Protein AF-A0A543I3I9-F1 (afdb_monomer)

pLDDT: mean 92.62, std 8.12, range [45.47, 98.25]

Foldseek 3Di:
DPVVVVQVVLQVVLLPPLNLVLLVLVLVLLLLLLVLLQCLQQVLLLVVLAWDPPPNIDRPPPCSVVCCCVQFCVCDPPDSNVSSLVVCCVVVLDDPVLSVLSVVSVVLSVCCVPVVVCCRRPSVDHRDPVSSVSSLVSSQSSQLVSLVVCVVVPVCVVPVPDDSVPDDDPSNVVSVVSVVVSVVSRDD

Structure (mmCIF, N/CA/C/O backbone):
data_AF-A0A543I3I9-F1
#
_entry.id   AF-A0A543I3I9-F1
#
loop_
_atom_site.group_PDB
_atom_site.id
_atom_site.type_symbol
_atom_site.label_atom_id
_atom_site.label_alt_id
_atom_site.label_comp_id
_atom_site.label_asym_id
_atom_site.label_entity_id
_atom_site.label_seq_id
_atom_site.pdbx_PDB_ins_code
_atom_site.Cartn_x
_atom_site.Cartn_y
_atom_site.Cartn_z
_atom_site.occupancy
_atom_site.B_iso_or_equiv
_atom_site.auth_seq_id
_atom_site.auth_comp_id
_atom_site.auth_asym_id
_atom_site.auth_atom_id
_atom_site.pdbx_PDB_model_num
ATOM 1 N N . MET A 1 1 ? -38.803 7.634 26.519 1.00 45.47 1 MET A N 1
ATOM 2 C CA . MET A 1 1 ? -37.766 7.674 27.573 1.00 45.47 1 MET A CA 1
ATOM 3 C C . MET A 1 1 ? -37.056 6.320 27.590 1.00 45.47 1 MET A C 1
ATOM 5 O O . MET A 1 1 ? -37.196 5.573 28.544 1.00 45.47 1 MET A O 1
ATOM 9 N N . THR A 1 2 ? -36.377 5.976 26.489 1.00 49.22 2 THR A N 1
ATOM 10 C CA . THR A 1 2 ? -35.838 4.620 26.224 1.00 49.22 2 THR A CA 1
ATOM 11 C C . THR A 1 2 ? -34.597 4.637 25.316 1.00 49.22 2 THR A C 1
ATOM 13 O O . THR A 1 2 ? -34.275 3.621 24.723 1.00 49.22 2 THR A O 1
ATOM 16 N N . ASP A 1 3 ? -33.888 5.766 25.209 1.00 60.03 3 ASP A N 1
ATOM 17 C CA . ASP A 1 3 ? -32.735 5.894 24.293 1.00 60.03 3 ASP A CA 1
ATOM 18 C C . ASP A 1 3 ? -31.398 6.088 25.042 1.00 60.03 3 ASP A C 1
ATOM 20 O O . ASP A 1 3 ? -30.391 5.459 24.733 1.00 60.03 3 ASP A O 1
ATOM 24 N N . GLY A 1 4 ? -31.404 6.846 26.147 1.00 61.25 4 GLY A N 1
ATOM 25 C CA . GLY A 1 4 ? -30.188 7.130 26.928 1.00 61.25 4 GLY A CA 1
ATOM 26 C C . GLY A 1 4 ? -29.532 5.907 27.583 1.00 61.25 4 GLY A C 1
ATOM 27 O O . GLY A 1 4 ? -28.315 5.785 27.545 1.00 61.25 4 GLY A O 1
ATOM 28 N N . SER A 1 5 ? -30.323 4.961 28.107 1.00 65.88 5 SER A N 1
ATOM 29 C CA . SER A 1 5 ? -29.790 3.727 28.719 1.00 65.88 5 SER A CA 1
ATOM 30 C C . SER A 1 5 ? -29.181 2.769 27.689 1.00 65.88 5 SER A C 1
ATOM 32 O O . SER A 1 5 ? -28.335 1.957 28.049 1.00 65.88 5 SER A O 1
ATOM 34 N N . SER A 1 6 ? -29.601 2.859 26.421 1.00 86.44 6 SER A N 1
ATOM 35 C CA . SER A 1 6 ? -29.027 2.071 25.326 1.00 86.44 6 SER A CA 1
ATOM 36 C C . SER A 1 6 ? -27.705 2.682 24.860 1.00 86.44 6 SER A C 1
ATOM 38 O O . SER A 1 6 ? -26.728 1.965 24.672 1.00 86.44 6 SER A O 1
ATOM 40 N N . TYR A 1 7 ? -27.643 4.011 24.729 1.00 90.19 7 TYR A N 1
ATOM 41 C CA . TYR A 1 7 ? -26.412 4.703 24.346 1.00 90.19 7 TYR A CA 1
ATOM 42 C C . TYR A 1 7 ? -25.298 4.553 25.3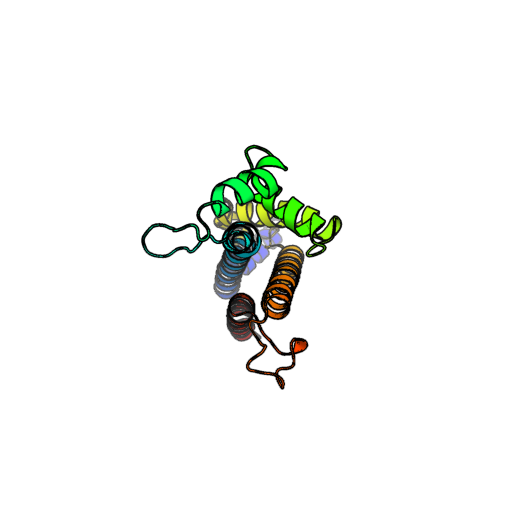92 1.00 90.19 7 TYR A C 1
ATOM 44 O O . TYR A 1 7 ? -24.169 4.243 25.028 1.00 90.19 7 TYR A O 1
ATOM 52 N N . GLU A 1 8 ? -25.612 4.713 26.682 1.00 92.75 8 GLU A N 1
ATOM 53 C CA . GLU A 1 8 ? -24.639 4.563 27.774 1.00 92.75 8 GLU A CA 1
ATOM 54 C C . GLU A 1 8 ? -24.004 3.166 27.778 1.00 92.75 8 GLU A C 1
ATOM 56 O O . GLU A 1 8 ? -22.782 3.054 27.746 1.00 92.75 8 GLU A O 1
ATOM 61 N N . ALA A 1 9 ? -24.811 2.106 27.672 1.00 94.50 9 ALA A N 1
ATOM 62 C CA . ALA A 1 9 ? -24.306 0.734 27.594 1.00 94.50 9 ALA A CA 1
ATOM 63 C C . ALA A 1 9 ? -23.426 0.489 26.352 1.00 94.50 9 ALA A C 1
ATOM 65 O O . ALA A 1 9 ? -22.421 -0.219 26.422 1.00 94.50 9 ALA A O 1
ATOM 66 N N . ARG A 1 10 ? -23.777 1.080 25.201 1.00 95.25 10 ARG A N 1
ATOM 67 C CA . ARG A 1 10 ? -22.967 0.989 23.974 1.00 95.25 10 ARG A CA 1
ATOM 68 C C . ARG A 1 10 ? -21.643 1.738 24.108 1.00 95.25 10 ARG A C 1
ATOM 70 O O . ARG A 1 10 ? -20.623 1.238 23.642 1.00 95.25 10 ARG A O 1
ATOM 77 N N . LEU A 1 11 ? -21.650 2.905 24.751 1.00 95.94 11 LEU A N 1
ATOM 78 C CA . LEU A 1 11 ? -20.447 3.683 25.034 1.00 95.94 11 LEU A CA 1
ATOM 79 C C . LEU A 1 11 ? -19.530 2.958 26.019 1.00 95.94 11 LEU A C 1
ATOM 81 O O . LEU A 1 11 ? -18.335 2.854 25.761 1.00 95.94 11 LEU A O 1
ATOM 85 N N . GLU A 1 12 ? -20.074 2.402 27.102 1.00 95.25 12 GLU A N 1
ATOM 86 C CA . GLU A 1 12 ? -19.312 1.563 28.032 1.00 95.25 12 GLU A CA 1
ATOM 87 C C . GLU A 1 12 ? -18.675 0.371 27.309 1.00 95.25 12 GLU A C 1
ATOM 89 O O . GLU A 1 12 ? -17.480 0.127 27.467 1.00 95.25 12 GLU A O 1
ATOM 94 N N . ALA A 1 13 ? -19.433 -0.320 26.450 1.00 94.00 13 ALA A N 1
ATOM 95 C CA . ALA A 1 13 ? -18.900 -1.410 25.641 1.00 94.00 13 ALA A CA 1
ATOM 96 C C . ALA A 1 13 ? -17.800 -0.939 24.675 1.00 94.00 13 ALA A C 1
ATOM 98 O O . ALA A 1 13 ? -16.804 -1.640 24.512 1.00 94.00 13 ALA A O 1
ATOM 99 N N . LYS A 1 14 ? -17.951 0.233 24.042 1.00 95.19 14 LYS A N 1
ATOM 100 C CA . LYS A 1 14 ? -16.963 0.826 23.121 1.00 95.19 14 LYS A CA 1
ATOM 101 C C . LYS A 1 14 ? -15.654 1.187 23.831 1.00 95.19 14 LYS A C 1
ATOM 103 O O . LYS A 1 14 ? -14.579 0.954 23.282 1.00 95.19 14 LYS A O 1
ATOM 108 N N . LEU A 1 15 ? -15.757 1.706 25.054 1.00 96.06 15 LEU A N 1
ATOM 109 C CA . LEU A 1 15 ? -14.630 2.104 25.899 1.00 96.06 15 LEU A CA 1
ATOM 110 C C . LEU A 1 15 ? -13.986 0.936 26.657 1.00 96.06 15 LEU A C 1
ATOM 112 O O . LEU A 1 15 ? -13.009 1.156 27.381 1.00 96.06 15 LEU A O 1
ATOM 116 N N . ASP A 1 16 ? -14.487 -0.292 26.490 1.00 95.75 16 ASP A N 1
ATOM 117 C CA . ASP A 1 16 ? -13.840 -1.478 27.039 1.00 95.75 16 ASP A CA 1
ATOM 118 C C . ASP A 1 16 ? -12.352 -1.508 26.628 1.00 95.75 16 ASP A C 1
ATOM 120 O O . ASP A 1 16 ? -12.026 -1.354 25.442 1.00 95.75 16 ASP A O 1
ATOM 124 N N . PRO A 1 17 ? -11.415 -1.716 27.574 1.00 95.56 17 PRO A N 1
ATOM 125 C CA . PRO A 1 17 ? -9.992 -1.671 27.270 1.00 95.56 17 PRO A CA 1
ATOM 126 C C . PRO A 1 17 ? -9.555 -2.613 26.139 1.00 95.56 17 PRO A C 1
ATOM 128 O O . PRO A 1 17 ? -8.586 -2.301 25.445 1.00 95.56 17 PRO A O 1
ATOM 131 N N . ALA A 1 18 ? -10.217 -3.759 25.941 1.00 93.75 18 ALA A N 1
ATOM 132 C CA . ALA A 1 18 ? -9.903 -4.660 24.836 1.00 93.75 18 ALA A CA 1
ATOM 133 C C . ALA A 1 18 ? -10.347 -4.086 23.483 1.00 93.75 18 ALA A C 1
ATOM 135 O O . ALA A 1 18 ? -9.585 -4.177 22.517 1.00 93.75 18 ALA A O 1
ATOM 136 N N . ARG A 1 19 ? -11.510 -3.424 23.407 1.00 93.44 19 ARG A N 1
ATOM 137 C CA . ARG A 1 19 ? -11.951 -2.732 22.180 1.00 93.44 19 ARG A CA 1
ATOM 138 C C . ARG A 1 19 ? -11.087 -1.522 21.854 1.00 93.44 19 ARG A C 1
ATOM 140 O O . ARG A 1 19 ? -10.703 -1.349 20.697 1.00 93.44 19 ARG A O 1
ATOM 147 N N . VAL A 1 20 ? -10.707 -0.738 22.863 1.00 95.44 20 VAL A N 1
ATOM 148 C CA . VAL A 1 20 ? -9.776 0.389 22.694 1.00 95.44 20 VAL A CA 1
ATOM 149 C C . VAL A 1 20 ? -8.440 -0.103 22.132 1.00 95.44 20 VAL A C 1
ATOM 151 O O . VAL A 1 20 ? -7.967 0.424 21.127 1.00 95.44 20 VAL A O 1
ATOM 154 N N . ARG A 1 21 ? -7.854 -1.160 22.717 1.00 95.69 21 ARG A N 1
ATOM 155 C CA . ARG A 1 21 ? -6.614 -1.768 22.198 1.00 95.69 21 ARG A CA 1
ATOM 156 C C . ARG A 1 21 ? -6.769 -2.264 20.763 1.00 95.69 21 ARG A C 1
ATOM 158 O O . ARG A 1 21 ? -5.898 -1.990 19.944 1.00 95.69 21 ARG A O 1
ATOM 165 N N . SER A 1 22 ? -7.873 -2.944 20.457 1.00 94.19 22 SER A N 1
ATOM 166 C CA . SER A 1 22 ? -8.136 -3.482 19.117 1.00 94.19 22 SER A CA 1
ATOM 167 C C . SER A 1 22 ? -8.264 -2.372 18.072 1.00 94.19 22 SER A C 1
ATOM 169 O O . SER A 1 22 ? -7.694 -2.488 16.994 1.00 94.19 22 SER A O 1
ATOM 171 N N . THR A 1 23 ? -8.935 -1.269 18.411 1.00 95.44 23 THR A N 1
ATOM 172 C CA . THR A 1 23 ? -9.099 -0.106 17.521 1.00 95.44 23 THR A CA 1
ATOM 173 C C . THR A 1 23 ? -7.764 0.593 17.264 1.00 95.44 23 THR A C 1
ATOM 175 O O . THR A 1 23 ? -7.435 0.902 16.121 1.00 95.44 23 THR A O 1
ATOM 178 N N . LEU A 1 24 ? -6.957 0.802 18.312 1.00 96.19 24 LEU A N 1
ATOM 179 C CA . LEU A 1 24 ? -5.618 1.387 18.183 1.00 96.19 24 LEU A CA 1
ATOM 180 C C . LEU A 1 24 ? -4.693 0.510 17.330 1.00 96.19 24 LEU A C 1
ATOM 182 O O . LEU A 1 24 ? -3.987 1.023 16.463 1.00 96.19 24 LEU A O 1
ATOM 186 N N . ALA A 1 25 ? -4.705 -0.805 17.563 1.00 96.25 25 ALA A N 1
ATOM 187 C CA . ALA A 1 25 ? -3.903 -1.751 16.797 1.00 96.25 25 ALA A CA 1
ATOM 188 C C . ALA A 1 25 ? -4.334 -1.790 15.324 1.00 96.25 25 ALA A C 1
ATOM 190 O O . ALA A 1 25 ? -3.481 -1.698 14.445 1.00 96.25 25 ALA A O 1
ATOM 191 N N . PHE A 1 26 ? -5.643 -1.831 15.052 1.00 96.50 26 PHE A N 1
ATOM 192 C CA . PHE A 1 26 ? -6.177 -1.804 13.691 1.00 96.50 26 PHE A CA 1
ATOM 193 C C . PHE A 1 26 ? -5.799 -0.516 12.947 1.00 96.50 26 PHE A C 1
ATOM 195 O O . PHE A 1 26 ? -5.308 -0.577 11.823 1.00 96.50 26 PHE A O 1
ATOM 202 N N . ALA A 1 27 ? -5.932 0.653 13.585 1.00 97.12 27 ALA A N 1
ATOM 203 C CA . ALA A 1 27 ? -5.501 1.919 12.989 1.00 97.12 27 ALA A CA 1
ATOM 204 C C . ALA A 1 27 ? -3.995 1.918 12.657 1.00 97.12 27 ALA A C 1
ATOM 206 O O . ALA A 1 27 ? -3.586 2.427 11.613 1.00 97.12 27 ALA A O 1
ATOM 207 N N . GLY A 1 28 ? -3.172 1.299 13.513 1.00 97.19 28 GLY A N 1
ATOM 208 C CA . GLY A 1 28 ? -1.748 1.084 13.258 1.0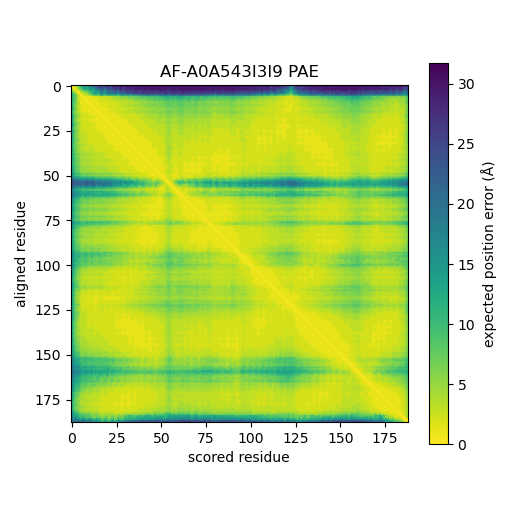0 97.19 28 GLY A CA 1
ATOM 209 C C . GLY A 1 28 ? -1.476 0.171 12.057 1.00 97.19 28 GLY A C 1
ATOM 210 O O . GLY A 1 28 ? -0.638 0.509 11.222 1.00 97.19 28 GLY A O 1
ATOM 211 N N . LEU A 1 29 ? -2.204 -0.945 11.931 1.00 97.69 29 LEU A N 1
ATOM 212 C CA . LEU A 1 29 ? -2.110 -1.852 10.779 1.00 97.69 29 LEU A CA 1
ATOM 213 C C . LEU A 1 29 ? -2.504 -1.159 9.473 1.00 97.69 29 LEU A C 1
ATOM 215 O O . LEU A 1 29 ? -1.800 -1.291 8.469 1.00 97.69 29 LEU A O 1
ATOM 219 N N . PHE A 1 30 ? -3.591 -0.384 9.494 1.00 97.69 30 PHE A N 1
ATOM 220 C CA . PHE A 1 30 ? -4.046 0.374 8.332 1.00 97.69 30 PHE A CA 1
ATOM 221 C C . PHE A 1 30 ? -2.994 1.405 7.911 1.00 97.69 30 PHE A C 1
ATOM 223 O O . PHE A 1 30 ? -2.625 1.488 6.741 1.00 97.69 30 PHE A O 1
ATOM 230 N N . GLN A 1 31 ? -2.451 2.156 8.874 1.00 97.44 31 GLN A N 1
ATOM 231 C CA . GLN A 1 31 ? -1.397 3.136 8.625 1.00 97.44 31 GLN A CA 1
ATOM 232 C C . GLN A 1 31 ? -0.123 2.486 8.063 1.00 97.44 31 GLN A C 1
ATOM 234 O O . GLN A 1 31 ? 0.462 3.015 7.118 1.00 97.44 31 GLN A O 1
ATOM 239 N N . LEU A 1 32 ? 0.299 1.342 8.609 1.00 97.94 32 LEU A N 1
ATOM 240 C CA . LEU A 1 32 ? 1.454 0.592 8.112 1.00 97.94 32 LEU A CA 1
ATOM 241 C C . LEU A 1 32 ? 1.239 0.131 6.664 1.00 97.94 32 LEU A C 1
ATOM 243 O O . LEU A 1 32 ? 2.089 0.376 5.810 1.00 97.94 32 LEU A O 1
ATOM 247 N N . THR A 1 33 ? 0.082 -0.473 6.386 1.00 97.88 33 THR A N 1
ATOM 248 C CA . THR A 1 33 ? -0.294 -0.956 5.047 1.00 97.88 33 THR A CA 1
ATOM 249 C C . THR A 1 33 ? -0.341 0.189 4.042 1.00 97.88 33 THR A C 1
ATOM 251 O O . THR A 1 33 ? 0.194 0.070 2.943 1.00 97.88 33 THR A O 1
ATOM 254 N N . HIS A 1 34 ? -0.891 1.340 4.436 1.00 96.50 34 HIS A N 1
ATOM 255 C CA . HIS A 1 34 ? -0.894 2.537 3.605 1.00 96.50 34 HIS A CA 1
ATOM 256 C C . HIS A 1 34 ? 0.534 2.995 3.246 1.00 96.50 34 HIS A C 1
ATOM 258 O O . HIS A 1 34 ? 0.806 3.330 2.093 1.00 96.50 34 HIS A O 1
ATOM 264 N N . GLU A 1 35 ? 1.461 3.070 4.208 1.00 96.69 35 GLU A N 1
ATOM 265 C CA . GLU A 1 35 ? 2.840 3.485 3.897 1.00 96.69 35 GLU A CA 1
ATOM 266 C C . GLU A 1 35 ? 3.563 2.459 3.010 1.00 96.69 35 GLU A C 1
ATOM 268 O O . GLU A 1 35 ? 4.310 2.852 2.114 1.00 96.69 35 GLU A O 1
ATOM 273 N N . MET A 1 36 ? 3.290 1.160 3.181 1.00 97.69 36 MET A N 1
ATOM 274 C CA . MET A 1 36 ? 3.787 0.121 2.272 1.00 97.69 36 MET A CA 1
ATOM 275 C C . MET A 1 36 ? 3.238 0.294 0.853 1.00 97.69 36 MET A C 1
ATOM 277 O O . MET A 1 36 ? 4.025 0.267 -0.091 1.00 97.69 36 MET A O 1
ATOM 281 N N . LEU A 1 37 ? 1.930 0.541 0.703 1.00 96.56 37 LEU A N 1
ATOM 282 C CA . LEU A 1 37 ? 1.287 0.848 -0.581 1.00 96.56 37 LEU A CA 1
ATOM 283 C C . LEU A 1 37 ? 1.943 2.049 -1.261 1.00 96.56 37 LEU A C 1
ATOM 285 O O . LEU A 1 37 ? 2.306 1.996 -2.432 1.00 96.56 37 LEU A O 1
ATOM 289 N N . LYS A 1 38 ? 2.158 3.131 -0.512 1.00 95.38 38 LYS A N 1
ATOM 290 C CA . LYS A 1 38 ? 2.840 4.314 -1.036 1.00 95.38 38 LYS A CA 1
ATOM 291 C C . LYS A 1 38 ? 4.256 3.987 -1.513 1.00 95.38 38 LYS A C 1
ATOM 293 O O . LYS A 1 38 ? 4.659 4.500 -2.553 1.00 95.38 38 LYS A O 1
ATOM 298 N N . SER A 1 39 ? 4.989 3.149 -0.782 1.00 96.00 39 SER A N 1
ATOM 299 C CA . SER A 1 39 ? 6.345 2.754 -1.165 1.00 96.00 39 SER A CA 1
ATOM 300 C C . SER A 1 39 ? 6.356 1.905 -2.440 1.00 96.00 39 SER A C 1
ATOM 302 O O . SER A 1 39 ? 7.078 2.242 -3.373 1.00 96.00 39 SER A O 1
ATOM 304 N N . VAL A 1 40 ? 5.488 0.890 -2.555 1.00 96.38 40 VAL A N 1
ATOM 305 C CA . VAL A 1 40 ? 5.407 0.068 -3.783 1.00 96.38 40 VAL A CA 1
ATOM 306 C C . VAL A 1 40 ? 4.886 0.845 -4.994 1.00 96.38 40 VAL A C 1
ATOM 308 O O . VAL A 1 40 ? 5.215 0.506 -6.128 1.00 96.38 40 VAL A O 1
ATOM 311 N N . VAL A 1 41 ? 4.086 1.894 -4.774 1.00 96.88 41 VAL A N 1
ATOM 312 C CA . VAL A 1 41 ? 3.587 2.760 -5.850 1.00 96.88 41 VAL A CA 1
ATOM 313 C C . VAL A 1 41 ? 4.626 3.796 -6.260 1.00 96.88 41 VAL A C 1
ATOM 315 O O . VAL A 1 41 ? 4.819 4.024 -7.445 1.00 96.88 41 VAL A O 1
ATOM 318 N N . ILE A 1 42 ? 5.292 4.466 -5.323 1.00 96.44 42 ILE A N 1
ATOM 319 C CA . ILE A 1 42 ? 6.188 5.583 -5.650 1.00 96.44 42 ILE A CA 1
ATOM 320 C C . ILE A 1 42 ? 7.634 5.119 -5.742 1.00 96.44 42 ILE A C 1
ATOM 322 O O . ILE A 1 42 ? 8.289 5.359 -6.757 1.00 96.44 42 ILE A O 1
ATOM 326 N N . ASP A 1 43 ? 8.139 4.513 -4.673 1.00 96.31 43 ASP A N 1
ATOM 327 C CA . ASP A 1 43 ? 9.566 4.266 -4.505 1.00 96.31 43 ASP A CA 1
ATOM 328 C C . ASP A 1 43 ? 10.033 3.148 -5.431 1.00 96.31 43 ASP A C 1
ATOM 330 O O . ASP A 1 43 ? 11.053 3.315 -6.091 1.00 96.31 43 ASP A O 1
ATOM 334 N N . ASP A 1 44 ? 9.259 2.070 -5.566 1.00 96.94 44 ASP A N 1
ATOM 335 C CA . ASP A 1 44 ? 9.627 0.953 -6.444 1.00 96.94 44 ASP A CA 1
ATOM 336 C C . ASP A 1 44 ? 9.543 1.354 -7.929 1.00 96.94 44 ASP A C 1
ATOM 338 O O . ASP A 1 44 ? 10.453 1.052 -8.700 1.00 96.94 44 ASP A O 1
ATOM 342 N N . VAL A 1 45 ? 8.540 2.153 -8.331 1.00 97.81 45 VAL A N 1
ATOM 343 C CA . VAL A 1 45 ? 8.498 2.734 -9.690 1.00 97.81 45 VAL A CA 1
ATOM 344 C C . VAL A 1 45 ? 9.702 3.638 -9.926 1.00 97.81 45 VAL A C 1
ATOM 346 O O . VAL A 1 45 ? 10.290 3.627 -11.002 1.00 97.81 45 VAL A O 1
ATOM 349 N N . LYS A 1 46 ? 10.106 4.430 -8.932 1.00 96.31 46 LYS A N 1
ATOM 350 C CA . LYS A 1 46 ? 11.298 5.274 -9.036 1.00 96.31 46 LYS A CA 1
ATOM 351 C C . LYS A 1 46 ? 12.577 4.427 -9.129 1.00 96.31 46 LYS A C 1
ATOM 353 O O . LYS A 1 46 ? 13.456 4.746 -9.932 1.00 96.31 46 LYS A O 1
ATOM 358 N N . ALA A 1 47 ? 12.664 3.349 -8.351 1.00 95.31 47 ALA A N 1
ATOM 359 C CA . ALA A 1 47 ? 13.781 2.409 -8.336 1.00 95.31 47 ALA A CA 1
ATOM 360 C C . ALA A 1 47 ? 13.911 1.635 -9.653 1.00 95.31 47 ALA A C 1
ATOM 362 O O . ALA A 1 47 ? 15.027 1.439 -10.128 1.00 95.31 47 ALA A O 1
ATOM 363 N N . PHE A 1 48 ? 12.794 1.313 -10.312 1.00 95.88 48 PHE A N 1
ATOM 364 C CA . PHE A 1 48 ? 12.775 0.720 -11.653 1.00 95.88 48 PHE A CA 1
ATOM 365 C C . PHE A 1 48 ? 13.544 1.563 -12.689 1.00 95.88 48 PHE A C 1
ATOM 367 O O . PHE A 1 48 ? 14.142 1.027 -13.618 1.00 95.88 48 PHE A O 1
ATOM 374 N N . TYR A 1 49 ? 13.590 2.887 -12.513 1.00 96.19 49 TYR A N 1
ATOM 375 C CA . TYR A 1 49 ? 14.380 3.798 -13.352 1.00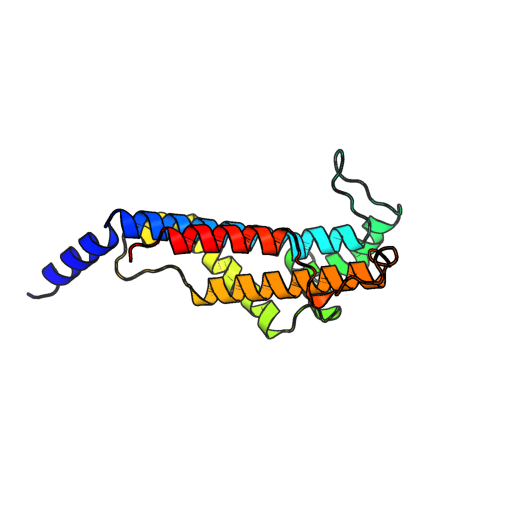 96.19 49 TYR A CA 1
ATOM 376 C C . TYR A 1 49 ? 15.796 4.065 -12.822 1.00 96.19 49 TYR A C 1
ATOM 378 O O . TYR A 1 49 ? 16.453 5.003 -13.274 1.00 96.19 49 TYR A O 1
ATOM 386 N N . GLY A 1 50 ? 16.276 3.258 -11.878 1.00 94.38 50 GLY A N 1
ATOM 387 C CA . GLY A 1 50 ? 17.650 3.313 -11.394 1.00 94.38 50 GLY A CA 1
ATOM 388 C C . GLY A 1 50 ? 17.873 4.174 -10.155 1.00 94.38 50 GLY A C 1
ATOM 389 O O . GLY A 1 50 ? 19.022 4.479 -9.837 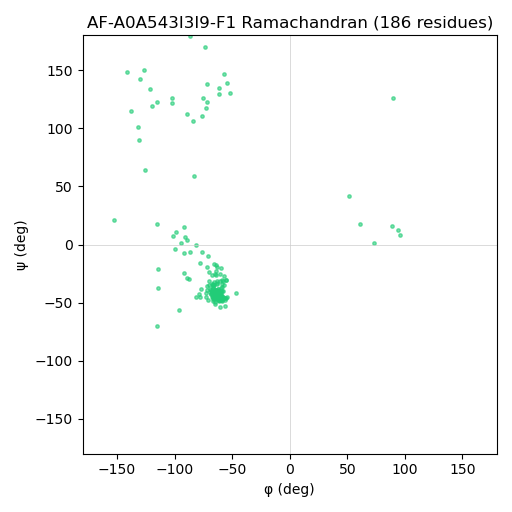1.00 94.38 50 GLY A O 1
ATOM 390 N N . TYR A 1 51 ? 16.818 4.604 -9.455 1.00 95.88 51 TYR A N 1
ATOM 391 C CA . TYR A 1 51 ? 16.992 5.299 -8.178 1.00 95.88 51 TYR A CA 1
ATOM 392 C C . TYR A 1 51 ? 17.368 4.319 -7.063 1.00 95.88 51 TYR A C 1
ATOM 394 O O . TYR A 1 51 ? 16.637 3.375 -6.779 1.00 95.88 51 TYR A O 1
ATOM 402 N N . VAL A 1 52 ? 18.471 4.595 -6.377 1.00 91.56 52 VAL A N 1
ATOM 403 C CA . VAL A 1 52 ? 18.939 3.836 -5.217 1.00 91.56 52 VAL A CA 1
ATOM 404 C C . VAL A 1 52 ? 18.998 4.770 -4.017 1.00 91.56 52 VAL A C 1
ATOM 406 O O . VAL A 1 52 ? 19.744 5.752 -4.021 1.00 91.56 52 VAL A O 1
ATOM 409 N N . ASP A 1 53 ? 18.230 4.461 -2.972 1.00 85.75 53 ASP A N 1
ATOM 410 C CA . ASP A 1 53 ? 18.132 5.295 -1.769 1.00 85.75 53 ASP A CA 1
ATOM 411 C C . ASP A 1 53 ? 19.274 5.032 -0.773 1.00 85.75 53 ASP A C 1
ATOM 413 O O . ASP A 1 53 ? 19.080 4.631 0.372 1.00 85.75 53 ASP A O 1
ATOM 417 N N . VAL A 1 54 ? 20.510 5.225 -1.233 1.00 80.50 54 VAL A N 1
ATOM 418 C CA . VAL A 1 54 ? 21.722 5.076 -0.421 1.00 80.50 54 VAL A CA 1
ATOM 419 C C . VAL A 1 54 ? 22.478 6.405 -0.420 1.00 80.50 54 VAL A C 1
ATOM 421 O O . VAL A 1 54 ? 22.648 7.032 -1.460 1.00 80.50 54 VAL A O 1
ATOM 424 N N . HIS A 1 55 ? 22.921 6.860 0.759 1.00 69.56 55 HIS A N 1
ATOM 425 C CA . HIS A 1 55 ? 23.722 8.084 0.940 1.00 69.56 55 HIS A CA 1
ATOM 426 C C . HIS A 1 55 ? 23.155 9.362 0.283 1.00 69.56 55 HIS A C 1
ATOM 428 O O . HIS A 1 55 ? 23.906 10.174 -0.250 1.00 69.56 55 HIS A O 1
ATOM 434 N N . GLY A 1 56 ? 21.839 9.581 0.373 1.00 76.56 56 GLY A N 1
ATOM 435 C CA . GLY A 1 56 ? 21.189 10.787 -0.161 1.00 76.56 56 GLY A CA 1
ATOM 436 C C . GLY A 1 56 ? 20.590 10.626 -1.559 1.00 76.56 56 GLY A C 1
ATOM 437 O O . GLY A 1 56 ? 20.121 11.615 -2.118 1.00 76.56 56 GLY A O 1
ATOM 438 N N . GLY A 1 57 ? 20.561 9.397 -2.081 1.00 86.88 57 GLY A N 1
ATOM 439 C CA . GLY A 1 57 ? 19.893 9.056 -3.330 1.00 86.88 57 GLY A CA 1
ATOM 440 C C . GLY A 1 57 ? 20.819 9.193 -4.532 1.00 86.88 57 GLY A C 1
ATOM 441 O O . GLY A 1 57 ? 21.414 10.245 -4.758 1.00 86.88 57 GLY A O 1
ATOM 442 N N . VAL A 1 58 ? 20.928 8.130 -5.323 1.00 92.25 58 VAL A N 1
ATOM 443 C CA . VAL A 1 58 ? 21.727 8.109 -6.556 1.00 92.25 58 VAL A CA 1
ATOM 444 C C . VAL A 1 58 ? 20.877 7.553 -7.691 1.00 92.25 58 VAL A C 1
ATOM 446 O O . VAL A 1 58 ? 20.083 6.643 -7.475 1.00 92.25 58 VAL A O 1
ATOM 449 N N . TRP A 1 59 ? 21.043 8.103 -8.894 1.00 94.31 59 TRP A N 1
ATOM 450 C CA . TRP A 1 59 ? 20.463 7.563 -10.122 1.00 94.31 59 TRP A CA 1
ATOM 451 C C . TRP A 1 59 ? 21.535 6.812 -10.903 1.00 94.31 59 TRP A C 1
ATOM 453 O O . TRP A 1 59 ? 22.594 7.371 -11.181 1.00 94.31 59 TRP A O 1
ATOM 463 N N . VAL A 1 60 ? 21.268 5.553 -11.239 1.00 90.81 60 VAL A N 1
ATOM 464 C CA . VAL A 1 60 ? 22.128 4.733 -12.094 1.00 90.81 60 VAL A CA 1
ATOM 465 C C . VAL A 1 60 ? 21.239 3.956 -13.067 1.00 90.81 60 VAL A C 1
ATOM 467 O O . VAL A 1 60 ? 20.490 3.092 -12.617 1.00 90.81 60 VAL A O 1
ATOM 470 N N . PRO A 1 61 ? 21.317 4.202 -14.388 1.00 91.50 61 PRO A N 1
ATOM 471 C CA . PRO A 1 61 ? 22.250 5.094 -15.094 1.00 91.50 61 PRO A CA 1
ATOM 472 C C . PRO A 1 61 ? 21.949 6.598 -14.917 1.00 91.50 61 PRO A C 1
ATOM 474 O O . PRO A 1 61 ? 20.889 6.976 -14.420 1.00 91.50 61 PRO A O 1
ATOM 477 N N . ASP A 1 62 ? 22.879 7.457 -15.357 1.00 89.56 62 ASP A N 1
ATOM 478 C CA . ASP A 1 62 ? 22.801 8.927 -15.223 1.00 89.56 62 ASP A CA 1
ATOM 479 C C . ASP A 1 62 ? 21.531 9.543 -15.850 1.00 89.56 62 ASP A C 1
ATOM 481 O O . ASP A 1 62 ? 21.064 10.593 -15.408 1.00 89.56 62 ASP A O 1
ATOM 485 N N . ASP A 1 63 ? 20.943 8.904 -16.868 1.00 94.38 63 ASP A N 1
ATOM 486 C CA . ASP A 1 63 ? 19.704 9.345 -17.525 1.00 94.38 63 ASP A CA 1
ATOM 487 C C . ASP A 1 63 ? 18.422 8.790 -16.870 1.00 94.38 63 ASP A C 1
ATOM 489 O O . ASP A 1 63 ? 17.309 9.048 -17.352 1.00 94.38 63 ASP A O 1
ATOM 493 N N . GLY A 1 64 ? 18.557 8.056 -15.760 1.00 96.00 64 GLY A N 1
ATOM 494 C CA . GLY A 1 64 ? 17.455 7.457 -15.010 1.00 96.00 64 GLY A CA 1
ATOM 495 C C . GLY A 1 64 ? 16.444 8.493 -14.522 1.00 96.00 64 GLY A C 1
ATOM 496 O O . GLY A 1 64 ? 15.242 8.348 -14.761 1.00 96.00 64 GLY A O 1
ATOM 497 N N . GLU A 1 65 ? 16.915 9.604 -13.943 1.00 96.38 65 GLU A N 1
ATOM 498 C CA . GLU A 1 65 ? 16.033 10.664 -13.435 1.00 96.38 65 GLU A CA 1
ATOM 499 C C . GLU A 1 65 ? 15.212 11.311 -14.556 1.00 96.38 65 GLU A C 1
ATOM 501 O O . GLU A 1 65 ? 13.996 11.493 -14.440 1.00 96.38 65 GLU A O 1
ATOM 506 N N . ASP A 1 66 ? 15.868 11.650 -15.665 1.00 97.44 66 ASP A N 1
ATOM 507 C CA . ASP A 1 66 ? 15.211 12.271 -16.811 1.00 97.44 66 ASP A CA 1
ATOM 508 C C . ASP A 1 66 ? 14.219 11.313 -17.473 1.00 97.44 66 ASP A C 1
ATOM 510 O O . ASP A 1 66 ? 13.185 11.742 -17.999 1.00 97.44 66 ASP A O 1
ATOM 514 N N . THR A 1 67 ? 14.504 10.011 -17.446 1.00 97.25 67 THR A N 1
ATOM 515 C CA . THR A 1 67 ? 13.593 8.978 -17.936 1.00 97.25 67 THR A CA 1
ATOM 516 C C . THR A 1 67 ? 12.387 8.817 -17.015 1.00 97.25 67 THR A C 1
ATOM 518 O O . THR A 1 67 ? 11.262 8.881 -17.516 1.00 97.25 67 THR A O 1
ATOM 521 N N . TYR A 1 68 ? 12.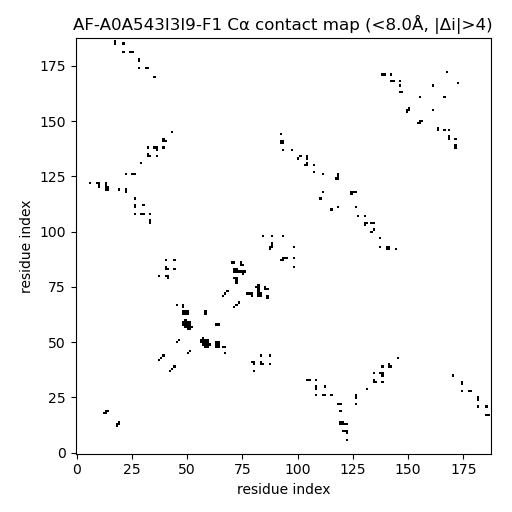583 8.724 -15.697 1.00 97.81 68 TYR A N 1
ATOM 522 C CA . TYR A 1 68 ? 11.500 8.707 -14.709 1.00 97.81 68 TYR A CA 1
ATOM 523 C C . TYR A 1 68 ? 10.602 9.943 -14.839 1.00 97.81 68 TYR A C 1
ATOM 525 O O . TYR A 1 68 ? 9.377 9.837 -14.913 1.00 97.81 68 TYR A O 1
ATOM 533 N N . ARG A 1 69 ? 11.195 11.136 -14.967 1.00 97.38 69 ARG A N 1
ATOM 534 C CA . ARG A 1 69 ? 10.440 12.387 -15.107 1.00 97.38 69 ARG A CA 1
ATOM 535 C C . ARG A 1 69 ? 9.561 12.396 -16.359 1.00 97.38 69 ARG A C 1
ATOM 537 O O . ARG A 1 69 ? 8.410 12.818 -16.288 1.00 97.38 69 ARG A O 1
ATOM 544 N N . ARG A 1 70 ? 10.087 11.937 -17.499 1.00 97.75 70 ARG A N 1
ATOM 545 C CA . ARG A 1 70 ? 9.360 11.926 -18.782 1.00 97.75 70 ARG A CA 1
ATOM 546 C C . ARG A 1 70 ? 8.327 10.810 -18.887 1.00 97.75 70 ARG A C 1
ATOM 548 O O . ARG A 1 70 ? 7.288 11.034 -19.495 1.00 97.75 70 ARG A O 1
ATOM 555 N N . LYS A 1 71 ? 8.627 9.617 -18.366 1.00 97.94 71 LYS A N 1
ATOM 556 C CA . LYS A 1 71 ? 7.769 8.431 -18.516 1.00 97.94 71 LYS A CA 1
ATOM 557 C C . LYS A 1 71 ? 6.764 8.255 -17.383 1.00 97.94 71 LYS A C 1
ATOM 559 O O . LYS A 1 71 ? 5.743 7.620 -17.608 1.00 97.94 71 LYS A O 1
ATOM 564 N N . VAL A 1 72 ? 7.048 8.807 -16.203 1.00 98.25 72 VAL A N 1
ATOM 565 C CA . VAL A 1 72 ? 6.190 8.680 -15.019 1.00 98.25 72 VAL A CA 1
ATOM 566 C C . VAL A 1 72 ? 5.635 10.039 -14.623 1.00 98.25 72 VAL A C 1
ATOM 568 O O . VAL A 1 72 ? 4.460 10.294 -14.846 1.00 98.25 72 VAL A O 1
ATOM 571 N N . LEU A 1 73 ? 6.461 10.961 -14.114 1.00 98.06 73 LEU A N 1
ATOM 572 C CA . LEU A 1 73 ? 5.967 12.219 -13.518 1.00 98.06 73 LEU A CA 1
ATOM 573 C C . LEU A 1 73 ? 5.220 13.149 -14.493 1.00 98.06 73 LEU A C 1
ATOM 575 O O . LEU A 1 73 ? 4.501 14.050 -14.059 1.00 98.06 73 LEU A O 1
ATOM 579 N N . ALA A 1 74 ? 5.410 12.971 -15.801 1.00 97.69 74 ALA A N 1
ATOM 580 C CA . ALA A 1 74 ? 4.693 13.715 -16.831 1.00 97.69 74 ALA A CA 1
ATOM 581 C C . ALA A 1 74 ? 3.258 13.210 -17.071 1.00 97.69 74 ALA A C 1
ATOM 583 O O . ALA A 1 74 ? 2.478 13.938 -17.685 1.00 97.69 74 ALA A O 1
ATOM 584 N N . LEU A 1 75 ? 2.908 12.005 -16.600 1.00 97.38 75 LEU A N 1
ATOM 585 C CA . LEU A 1 75 ? 1.589 11.397 -16.798 1.00 97.38 75 LEU A CA 1
ATOM 586 C C . LEU A 1 75 ? 0.494 12.173 -16.055 1.00 97.38 75 LEU A C 1
ATOM 588 O O . LEU A 1 75 ? -0.513 12.542 -16.655 1.00 97.38 75 LEU A O 1
ATOM 592 N N . VAL A 1 76 ? 0.715 12.484 -14.772 1.00 96.56 76 VAL A N 1
ATOM 593 C CA . VAL A 1 76 ? -0.191 13.308 -13.958 1.00 96.56 76 VAL A CA 1
ATOM 594 C C . VAL A 1 76 ? 0.618 14.402 -13.249 1.00 96.56 76 VAL A C 1
ATOM 596 O O . VAL A 1 76 ? 1.098 14.212 -12.124 1.00 96.56 76 VAL A O 1
ATOM 599 N N . PRO A 1 77 ? 0.789 15.580 -13.882 1.00 93.75 77 PRO A N 1
ATOM 600 C CA . PRO A 1 77 ? 1.616 16.645 -13.332 1.00 93.75 77 PRO A CA 1
ATOM 601 C C . PRO A 1 77 ? 1.202 17.032 -11.908 1.00 93.75 77 PRO A C 1
ATOM 603 O O . PRO A 1 77 ? 0.019 17.189 -11.614 1.00 93.75 77 PRO A O 1
ATOM 606 N N . LYS A 1 78 ? 2.198 17.276 -11.045 1.00 93.12 78 LYS A N 1
ATOM 607 C CA . LYS A 1 78 ? 2.056 17.659 -9.620 1.00 93.12 78 LYS A CA 1
ATOM 608 C C . LYS A 1 78 ? 1.613 16.545 -8.668 1.00 93.12 78 LYS A C 1
ATOM 610 O O . LYS A 1 78 ? 1.519 16.808 -7.473 1.00 93.12 78 LYS A O 1
ATOM 615 N N . SER A 1 79 ? 1.403 15.322 -9.150 1.00 95.38 79 SER A N 1
ATOM 616 C CA . SER A 1 79 ? 1.126 14.176 -8.285 1.00 95.38 79 SER A CA 1
ATOM 617 C C . SER A 1 79 ? 2.005 12.994 -8.670 1.00 95.38 79 SER A C 1
ATOM 619 O O . SER A 1 79 ? 1.729 12.290 -9.638 1.00 95.38 79 SER A O 1
ATOM 621 N N . ALA A 1 80 ? 3.077 12.776 -7.901 1.00 95.75 80 ALA A N 1
ATOM 622 C CA . ALA A 1 80 ? 3.951 11.618 -8.088 1.00 95.75 80 ALA A CA 1
ATOM 623 C C . ALA A 1 80 ? 3.188 10.308 -7.857 1.00 95.75 80 ALA A C 1
ATOM 625 O O . ALA A 1 80 ? 3.336 9.383 -8.639 1.00 95.75 80 ALA A O 1
ATOM 626 N N . PHE A 1 81 ? 2.313 10.267 -6.847 1.00 95.06 81 PHE A N 1
ATOM 627 C CA . PHE A 1 81 ? 1.485 9.096 -6.565 1.00 95.06 81 PHE A CA 1
ATOM 628 C C . PHE A 1 81 ? 0.574 8.745 -7.745 1.00 95.06 81 PHE A C 1
ATOM 630 O O . PHE A 1 81 ? 0.646 7.636 -8.253 1.00 95.06 81 PHE A O 1
ATOM 637 N N . GLN A 1 82 ? -0.216 9.707 -8.237 1.00 94.81 82 GLN A N 1
ATOM 638 C CA . GLN A 1 82 ? -1.137 9.466 -9.357 1.00 94.81 82 GLN A CA 1
ATOM 639 C C . GLN A 1 82 ? -0.384 9.176 -10.666 1.00 94.81 82 GLN A C 1
ATOM 641 O O . GLN A 1 82 ? -0.818 8.358 -11.467 1.00 94.81 82 GLN A O 1
ATOM 646 N N . SER A 1 83 ? 0.780 9.802 -10.868 1.00 97.25 83 SER A N 1
ATOM 647 C CA . SER A 1 83 ? 1.659 9.499 -12.003 1.00 97.25 83 SER A CA 1
ATOM 648 C C . SER A 1 83 ? 2.170 8.060 -11.968 1.00 97.25 83 SER A C 1
ATOM 650 O O . SER A 1 83 ? 2.113 7.366 -12.980 1.00 97.25 83 SER A O 1
ATOM 652 N N . SER A 1 84 ? 2.666 7.605 -10.817 1.00 97.31 84 SER A N 1
ATOM 653 C CA . SER A 1 84 ? 3.161 6.240 -10.671 1.00 97.31 84 SER A CA 1
ATOM 654 C C . SER A 1 84 ? 2.040 5.206 -10.698 1.00 97.31 84 SER A C 1
ATOM 656 O O . SER A 1 84 ? 2.225 4.139 -11.272 1.00 97.31 84 SER A O 1
ATOM 658 N N . LEU A 1 85 ? 0.865 5.531 -10.156 1.00 95.19 85 LEU A N 1
ATOM 659 C CA . LEU A 1 85 ? -0.313 4.673 -10.243 1.00 95.19 85 LEU A CA 1
ATOM 660 C C . LEU A 1 85 ? -0.733 4.460 -11.702 1.00 95.19 85 LEU A C 1
ATOM 662 O O . LEU A 1 85 ? -0.874 3.322 -12.136 1.00 95.19 85 LEU A O 1
ATOM 666 N N . LEU A 1 86 ? -0.818 5.535 -12.492 1.00 96.00 86 LEU A N 1
ATOM 667 C CA . LEU A 1 86 ? -1.115 5.427 -13.921 1.00 96.00 86 LEU A CA 1
ATOM 668 C C . LEU A 1 86 ? -0.022 4.658 -14.682 1.00 96.00 86 LEU A C 1
ATOM 670 O O . LEU A 1 86 ? -0.312 3.931 -15.629 1.00 96.00 86 LEU A O 1
ATOM 674 N N . TRP A 1 87 ? 1.244 4.778 -14.272 1.00 97.69 87 TRP A N 1
ATOM 675 C CA . TRP A 1 87 ? 2.324 3.965 -14.834 1.00 97.69 87 TRP A CA 1
ATOM 676 C C . TRP A 1 87 ? 2.151 2.467 -14.527 1.00 97.69 87 TRP A C 1
ATOM 678 O O . TRP A 1 87 ? 2.332 1.645 -15.425 1.00 97.69 87 TRP A O 1
ATOM 688 N N . LEU A 1 88 ? 1.754 2.116 -13.300 1.00 96.94 88 LEU A N 1
ATOM 689 C CA . LEU A 1 88 ? 1.466 0.738 -12.887 1.00 96.94 88 LEU A CA 1
ATOM 690 C C . LEU A 1 88 ? 0.266 0.152 -13.643 1.00 96.94 88 LEU A C 1
ATOM 692 O O . LEU A 1 88 ? 0.346 -0.979 -14.112 1.00 96.94 88 LEU A O 1
ATOM 696 N N . GLN A 1 89 ? -0.799 0.932 -13.842 1.00 95.56 89 GLN A N 1
ATOM 697 C CA . GLN A 1 89 ? -1.951 0.525 -14.657 1.00 95.56 89 GLN A CA 1
ATOM 698 C C . GLN A 1 89 ? -1.556 0.271 -16.116 1.00 95.56 89 GLN A C 1
ATOM 700 O O . GLN A 1 89 ? -1.888 -0.765 -16.685 1.00 95.56 89 GLN A O 1
ATOM 705 N N . ASN A 1 90 ? -0.772 1.177 -16.712 1.00 96.19 90 ASN A N 1
ATOM 706 C CA . ASN A 1 90 ? -0.246 0.998 -18.070 1.00 96.19 90 ASN A CA 1
ATOM 707 C C . ASN A 1 90 ? 0.711 -0.201 -18.195 1.00 96.19 90 ASN A C 1
ATOM 709 O O . ASN A 1 90 ? 0.983 -0.642 -19.309 1.00 96.19 90 ASN A O 1
ATOM 713 N N . SER A 1 91 ? 1.237 -0.689 -17.069 1.00 96.00 91 SER A N 1
ATOM 714 C CA . SER A 1 91 ? 2.101 -1.869 -16.979 1.00 96.00 91 SER A CA 1
ATOM 715 C C . SER A 1 91 ? 1.334 -3.125 -16.545 1.00 96.00 91 SER A C 1
ATOM 717 O O . SER A 1 91 ? 1.962 -4.125 -16.220 1.00 96.00 91 SER A O 1
ATOM 719 N N . GLU A 1 92 ? -0.004 -3.068 -16.515 1.00 94.38 92 GLU A N 1
ATOM 720 C CA . GLU A 1 92 ? -0.907 -4.171 -16.148 1.00 94.38 92 GLU A CA 1
ATOM 721 C C . GLU A 1 92 ? -0.719 -4.696 -14.707 1.00 94.38 92 GLU A C 1
ATOM 723 O O . GLU A 1 92 ? -1.205 -5.771 -14.357 1.00 94.38 92 GLU A O 1
ATOM 728 N N . ALA A 1 93 ? -0.066 -3.920 -13.833 1.00 94.75 93 ALA A N 1
ATOM 729 C CA . ALA A 1 93 ? 0.113 -4.273 -12.423 1.00 94.75 93 ALA A CA 1
ATOM 730 C C . ALA A 1 93 ? -1.205 -4.192 -11.630 1.00 94.75 93 ALA A C 1
ATOM 732 O O . ALA A 1 93 ? -1.409 -4.944 -10.678 1.00 94.75 93 ALA A O 1
ATOM 733 N N . LEU A 1 94 ? -2.095 -3.280 -12.029 1.00 92.31 94 LEU A N 1
ATOM 734 C CA . LEU A 1 94 ? -3.403 -3.014 -11.427 1.00 92.31 94 LEU A CA 1
ATOM 735 C C . LEU A 1 94 ? -4.424 -2.731 -12.526 1.00 92.31 94 LEU A C 1
ATOM 737 O O . LEU A 1 94 ? -4.070 -2.144 -13.552 1.00 92.31 94 LEU A O 1
ATOM 741 N N . ASP A 1 95 ? -5.682 -3.087 -12.292 1.00 88.94 95 ASP A N 1
ATOM 742 C CA . ASP A 1 95 ? -6.786 -2.636 -13.140 1.00 88.94 95 ASP A CA 1
ATOM 743 C C . ASP A 1 95 ? -7.354 -1.262 -12.710 1.00 88.94 95 ASP A C 1
ATOM 745 O O . ASP A 1 95 ? -6.846 -0.590 -11.806 1.00 88.94 95 ASP A O 1
ATOM 749 N N . GLU A 1 96 ? -8.364 -0.772 -13.437 1.00 85.25 96 GLU A N 1
ATOM 750 C CA . GLU A 1 96 ? -9.004 0.522 -13.159 1.00 85.25 96 GLU A CA 1
ATOM 751 C C . GLU A 1 96 ? -9.783 0.536 -11.836 1.00 85.25 96 GLU A C 1
ATOM 753 O O . GLU A 1 96 ? -9.809 1.568 -11.164 1.00 85.25 96 GLU A O 1
ATOM 758 N N . GLU A 1 97 ? -10.395 -0.586 -11.453 1.00 83.56 97 GLU A N 1
ATOM 759 C CA . GLU A 1 97 ? -11.199 -0.703 -10.234 1.00 83.56 97 GLU A CA 1
ATOM 760 C C . GLU A 1 97 ? -10.291 -0.704 -8.997 1.00 83.56 97 GLU A C 1
ATOM 762 O O . GLU A 1 97 ? -10.500 0.061 -8.055 1.00 83.56 97 GLU A O 1
ATOM 767 N N . GLU A 1 98 ? -9.205 -1.472 -9.044 1.00 85.00 98 GLU A N 1
ATOM 768 C CA . GLU A 1 98 ? -8.196 -1.522 -7.986 1.00 85.00 98 GLU A CA 1
ATOM 769 C C . GLU A 1 98 ? -7.497 -0.177 -7.780 1.00 85.00 98 GLU A C 1
ATOM 771 O O . GLU A 1 98 ? -7.259 0.249 -6.646 1.00 85.00 98 GLU A O 1
ATOM 776 N N . ALA A 1 99 ? -7.188 0.527 -8.872 1.00 85.50 99 ALA A N 1
ATOM 777 C CA . ALA A 1 99 ? -6.603 1.858 -8.796 1.00 85.50 99 ALA A CA 1
ATOM 778 C C . ALA A 1 99 ? -7.576 2.887 -8.200 1.00 85.50 99 ALA A C 1
ATOM 780 O O . ALA A 1 99 ? -7.143 3.762 -7.449 1.00 85.50 99 ALA A O 1
ATOM 781 N N . ALA A 1 100 ? -8.878 2.781 -8.491 1.00 83.75 100 ALA A N 1
ATOM 782 C CA . 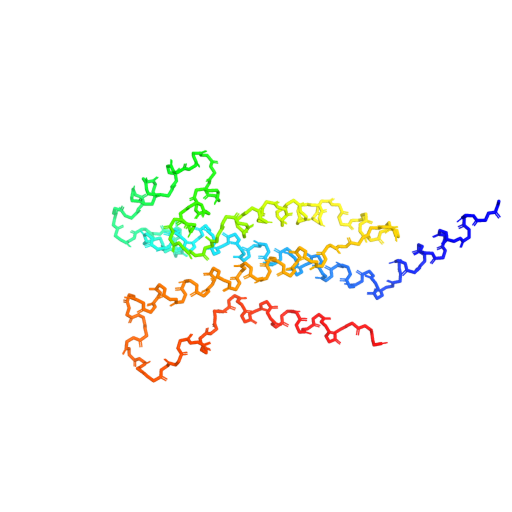ALA A 1 100 ? -9.890 3.672 -7.928 1.00 83.75 100 ALA A CA 1
ATOM 783 C C . ALA A 1 100 ? -10.045 3.491 -6.406 1.00 83.75 100 ALA A C 1
ATOM 785 O O . ALA A 1 100 ? -10.163 4.481 -5.681 1.00 83.75 100 ALA A O 1
ATOM 786 N N . HIS A 1 101 ? -9.953 2.256 -5.899 1.00 86.06 101 HIS A N 1
ATOM 787 C CA . HIS A 1 101 ? -10.038 1.980 -4.459 1.00 86.06 101 HIS A CA 1
ATOM 788 C C . HIS A 1 101 ? -8.891 2.599 -3.640 1.00 86.06 101 HIS A C 1
ATOM 790 O O . HIS A 1 101 ? -9.055 2.853 -2.445 1.00 86.06 101 HIS A O 1
ATOM 796 N N . LEU A 1 102 ? -7.737 2.908 -4.247 1.00 89.31 102 LEU A N 1
ATOM 797 C CA . LEU A 1 102 ? -6.620 3.542 -3.531 1.00 89.31 102 LEU A CA 1
ATOM 798 C C . LEU A 1 102 ? -6.960 4.935 -2.988 1.00 89.31 102 LEU A C 1
ATOM 800 O O . LEU A 1 102 ? -6.455 5.308 -1.924 1.00 89.31 102 LEU A O 1
ATOM 804 N N . ASP A 1 103 ? -7.827 5.688 -3.667 1.00 88.62 103 ASP A N 1
ATOM 805 C CA . ASP A 1 103 ? -8.291 6.980 -3.160 1.00 88.62 103 ASP A CA 1
ATOM 806 C C . ASP A 1 103 ? -9.165 6.789 -1.909 1.00 88.62 103 ASP A C 1
ATOM 808 O O . ASP A 1 103 ? -8.986 7.503 -0.920 1.00 88.62 103 ASP A O 1
ATOM 812 N N . GLU A 1 104 ? -10.049 5.788 -1.893 1.00 92.56 104 GLU A N 1
ATOM 813 C CA . GLU A 1 104 ? -10.886 5.460 -0.730 1.00 92.56 104 GLU A CA 1
ATOM 814 C C . GLU A 1 104 ? -10.041 4.996 0.463 1.00 92.56 104 GLU A C 1
ATOM 816 O O . GLU A 1 104 ? -10.209 5.495 1.580 1.00 92.56 104 GLU A O 1
ATOM 821 N N . ILE A 1 105 ? -9.050 4.134 0.214 1.00 94.69 105 ILE A N 1
ATOM 822 C CA . ILE A 1 105 ? -8.064 3.690 1.209 1.00 94.69 105 ILE A CA 1
ATOM 823 C C . ILE A 1 105 ? -7.314 4.893 1.796 1.00 94.69 105 ILE A C 1
ATOM 825 O O . ILE A 1 105 ? -7.151 5.000 3.016 1.00 94.69 105 ILE A O 1
ATOM 829 N N . TYR A 1 106 ? -6.871 5.833 0.952 1.00 92.69 106 TYR A N 1
ATOM 830 C CA . TYR A 1 106 ? -6.187 7.042 1.407 1.00 92.69 106 TYR A CA 1
ATOM 831 C C . TYR A 1 106 ? -7.088 7.906 2.297 1.00 92.69 106 TYR A C 1
ATOM 833 O O . TYR A 1 106 ? -6.650 8.354 3.363 1.00 92.69 106 TYR A O 1
ATOM 841 N N . GLN A 1 107 ? -8.341 8.129 1.887 1.00 94.00 107 GLN A N 1
ATOM 842 C CA . GLN A 1 107 ? -9.295 8.916 2.669 1.00 94.00 107 GLN A CA 1
ATOM 843 C C . GLN A 1 107 ? -9.605 8.253 4.011 1.00 94.00 107 GLN A C 1
ATOM 845 O O . GLN A 1 107 ? -9.591 8.930 5.042 1.00 94.00 107 GLN A O 1
ATOM 850 N N . HIS A 1 108 ? -9.816 6.936 4.034 1.00 95.94 108 HIS A N 1
ATOM 851 C CA . HIS A 1 108 ? -10.079 6.221 5.278 1.00 95.94 108 HIS A CA 1
ATOM 852 C C . HIS A 1 108 ? -8.869 6.255 6.218 1.00 95.94 108 HIS A C 1
ATOM 854 O O . HIS A 1 108 ? -9.014 6.596 7.393 1.00 95.94 108 HIS A O 1
ATOM 860 N N . ARG A 1 109 ? -7.646 6.043 5.707 1.00 95.31 109 ARG A N 1
ATOM 861 C CA . ARG A 1 109 ? -6.419 6.250 6.497 1.00 95.31 109 ARG A CA 1
ATOM 862 C C . ARG A 1 109 ? -6.371 7.658 7.081 1.00 95.31 109 ARG A C 1
ATOM 864 O O . ARG A 1 109 ? -5.975 7.834 8.237 1.00 95.31 109 ARG A O 1
ATOM 871 N N . HIS A 1 110 ? -6.691 8.673 6.275 1.00 95.25 110 HIS A N 1
ATOM 872 C CA . HIS A 1 110 ? -6.641 10.071 6.700 1.00 95.25 110 HIS A CA 1
ATOM 873 C C . HIS A 1 110 ? -7.600 10.308 7.872 1.00 95.25 110 HIS A C 1
ATOM 875 O O . HIS A 1 110 ? -7.197 10.870 8.891 1.00 95.25 110 HIS A O 1
ATOM 881 N N . GLN A 1 111 ? -8.822 9.782 7.782 1.00 95.56 111 GLN A N 1
ATOM 882 C CA . GLN A 1 111 ? -9.790 9.801 8.877 1.00 95.56 111 GLN A CA 1
ATOM 883 C C . GLN A 1 111 ? -9.280 9.042 10.105 1.00 95.56 111 GLN A C 1
ATOM 885 O O . GLN A 1 111 ? -9.306 9.594 11.199 1.00 95.56 111 GLN A O 1
ATOM 890 N N . LEU A 1 112 ? -8.757 7.822 9.953 1.00 95.12 112 LEU A N 1
ATOM 891 C CA . LEU A 1 112 ? -8.205 7.056 11.076 1.00 95.12 112 LEU A CA 1
ATOM 892 C C . LEU A 1 112 ? -7.057 7.791 11.772 1.00 95.12 112 LEU A C 1
ATOM 894 O O . LEU A 1 112 ? -6.923 7.695 12.984 1.00 95.12 112 LEU A O 1
ATOM 898 N N . THR A 1 113 ? -6.248 8.552 11.036 1.00 91.69 113 THR A N 1
ATOM 899 C CA . THR A 1 113 ? -5.116 9.303 11.601 1.00 91.69 113 THR A CA 1
ATOM 900 C C . THR A 1 113 ? -5.569 10.584 12.302 1.00 91.69 113 THR A C 1
ATOM 902 O O . THR A 1 113 ? -5.115 10.884 13.406 1.00 91.69 113 THR A O 1
ATOM 905 N N . HIS A 1 114 ? -6.462 11.357 11.681 1.00 94.62 114 HIS A N 1
ATOM 906 C CA . HIS A 1 114 ? -6.880 12.666 12.193 1.00 94.62 114 HIS A CA 1
ATOM 907 C C . HIS A 1 114 ? -8.047 12.589 13.184 1.00 94.62 114 HIS A C 1
ATOM 909 O O . HIS A 1 114 ? -8.151 13.408 14.099 1.00 94.62 114 HIS A O 1
ATOM 915 N N . GLU A 1 115 ? -8.908 11.588 13.033 1.00 95.94 115 GLU A N 1
ATOM 916 C CA . GLU A 1 115 ? -10.138 11.409 13.799 1.00 95.94 115 GLU A CA 1
ATOM 917 C C . GLU A 1 115 ? -10.119 10.145 14.669 1.00 95.94 115 GLU A C 1
ATOM 919 O O . GLU A 1 115 ? -11.168 9.742 15.162 1.00 95.94 115 GLU A O 1
ATOM 924 N N . LEU A 1 116 ? -8.946 9.550 14.941 1.00 96.06 116 LEU A N 1
ATOM 925 C CA . LEU A 1 116 ? -8.809 8.334 15.765 1.00 96.06 116 LEU A CA 1
ATOM 926 C C . LEU A 1 116 ? -9.619 8.391 17.065 1.00 96.06 116 LEU A C 1
ATOM 928 O O . LEU A 1 116 ? -10.267 7.427 17.454 1.00 96.06 116 LEU A O 1
ATOM 932 N N . HIS A 1 117 ? -9.615 9.545 17.732 1.00 95.56 117 HIS A N 1
ATOM 933 C CA . HIS A 1 117 ? -10.370 9.765 18.962 1.00 95.56 117 HIS A CA 1
ATOM 934 C C . HIS A 1 117 ? -11.877 9.511 18.796 1.00 95.56 117 HIS A C 1
ATOM 936 O O . HIS A 1 117 ? -12.491 8.985 19.717 1.00 95.56 117 HIS A O 1
ATOM 942 N N . ARG A 1 118 ? -12.468 9.818 17.633 1.00 96.44 118 ARG A N 1
ATOM 943 C CA . ARG A 1 118 ? -13.876 9.521 17.330 1.00 96.44 118 ARG A CA 1
ATOM 944 C C . ARG A 1 118 ? -14.105 8.022 17.216 1.00 96.44 118 ARG A C 1
ATOM 946 O O . ARG A 1 118 ? -15.015 7.519 17.858 1.00 96.44 118 ARG A O 1
ATOM 953 N N . TYR A 1 119 ? -13.225 7.306 16.517 1.00 96.56 119 TYR A N 1
ATOM 954 C CA . TYR A 1 119 ? -13.268 5.840 16.428 1.00 96.56 119 TYR A CA 1
ATOM 955 C C . TYR A 1 119 ? -13.140 5.146 17.794 1.00 96.56 119 TYR A C 1
ATOM 957 O O . TYR A 1 119 ? -13.535 3.993 17.929 1.00 96.56 119 TYR A O 1
ATOM 965 N N . LEU A 1 120 ? -12.611 5.830 18.816 1.00 96.38 120 LEU A N 1
ATOM 966 C CA . LEU A 1 120 ? -12.511 5.307 20.181 1.00 96.38 120 LEU A CA 1
ATOM 967 C C . LEU A 1 120 ? -13.741 5.593 21.051 1.00 96.38 120 LEU A C 1
ATOM 969 O O . LEU A 1 120 ? -13.989 4.832 21.980 1.00 96.38 120 LEU A O 1
ATOM 973 N N . ILE A 1 121 ? -14.478 6.680 20.800 1.00 95.81 121 ILE A N 1
ATOM 974 C CA . ILE A 1 121 ? -15.557 7.142 21.696 1.00 95.81 121 ILE A CA 1
ATOM 975 C C . ILE A 1 121 ? -16.954 7.059 21.086 1.00 95.81 121 ILE A C 1
ATOM 977 O O . ILE A 1 121 ? -17.927 7.086 21.830 1.00 95.81 121 ILE A O 1
ATOM 981 N N . ASP A 1 122 ? -17.074 7.007 19.763 1.00 95.81 122 ASP A N 1
ATOM 982 C CA . ASP A 1 122 ? -18.358 6.975 19.072 1.00 95.81 122 ASP A CA 1
ATOM 983 C C . ASP A 1 122 ? -18.818 5.513 18.910 1.00 95.81 122 ASP A C 1
ATOM 985 O O . ASP A 1 122 ? -18.170 4.748 18.189 1.00 95.81 122 ASP A O 1
ATOM 989 N N . PRO A 1 123 ? -19.904 5.078 19.579 1.00 93.69 123 PRO A N 1
ATOM 990 C CA . PRO A 1 123 ? -20.357 3.689 19.522 1.00 93.69 123 PRO A CA 1
ATOM 991 C C . PRO A 1 123 ? -20.967 3.286 18.173 1.00 93.69 123 PRO A C 1
ATOM 993 O O . PRO A 1 123 ? -21.281 2.107 17.986 1.00 93.69 123 PRO A O 1
ATOM 996 N N . ASP A 1 124 ? -21.204 4.248 17.278 1.00 93.44 124 ASP A N 1
ATOM 997 C CA . ASP A 1 124 ? -21.746 4.055 15.932 1.00 93.44 124 ASP A CA 1
ATOM 998 C C . ASP A 1 124 ? -20.650 4.065 14.849 1.00 93.44 124 ASP A C 1
ATOM 1000 O O . ASP A 1 124 ? -20.944 3.820 13.679 1.00 93.44 124 ASP A O 1
ATOM 1004 N N . LEU A 1 125 ? -19.388 4.318 15.221 1.00 94.50 125 LEU A N 1
ATOM 1005 C CA . LEU A 1 125 ? -18.265 4.420 14.293 1.00 94.50 125 LEU A CA 1
ATOM 1006 C C . LEU A 1 125 ? -17.245 3.300 14.526 1.00 94.50 125 LEU A C 1
ATOM 1008 O O . LEU A 1 125 ? -16.674 3.174 15.611 1.00 94.50 125 LEU A O 1
ATOM 1012 N N . GLU A 1 126 ? -16.964 2.518 13.489 1.00 94.25 126 GLU A N 1
ATOM 1013 C CA . GLU A 1 126 ? -15.925 1.484 13.487 1.00 94.25 126 GLU A CA 1
ATOM 1014 C C . GLU A 1 126 ? -14.974 1.691 12.297 1.00 94.25 126 GLU A C 1
ATOM 1016 O O . GLU A 1 126 ? -15.400 2.231 11.272 1.00 94.25 126 GLU A O 1
ATOM 1021 N N . PRO A 1 127 ? -13.692 1.299 12.417 1.00 95.12 127 PRO A N 1
ATOM 1022 C CA . PRO A 1 127 ? -12.791 1.240 11.272 1.00 95.12 127 PRO A CA 1
ATOM 1023 C C . PRO A 1 127 ? -13.336 0.327 10.169 1.00 95.12 127 PRO A C 1
ATOM 1025 O O . PRO A 1 127 ? -13.971 -0.690 10.453 1.00 95.12 127 PRO A O 1
ATOM 1028 N N . ASP A 1 128 ? -13.057 0.674 8.917 1.00 96.50 128 ASP A N 1
ATOM 1029 C CA . ASP A 1 128 ? -13.542 -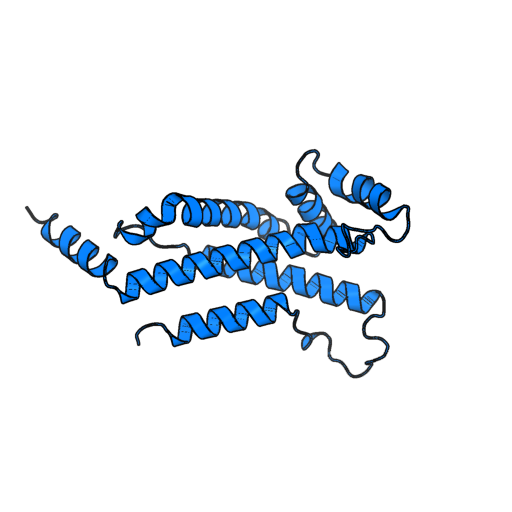0.077 7.765 1.00 96.50 128 ASP A CA 1
ATOM 1030 C C . ASP A 1 128 ? -12.616 -1.267 7.478 1.00 96.50 128 ASP A C 1
ATOM 1032 O O . ASP A 1 128 ? -11.478 -1.119 7.019 1.00 96.50 128 ASP A O 1
ATOM 1036 N N . VAL A 1 129 ? -13.106 -2.462 7.808 1.00 95.44 129 VAL A N 1
ATOM 1037 C CA . VAL A 1 129 ? -12.377 -3.720 7.620 1.00 95.44 129 VAL A CA 1
ATOM 1038 C C . VAL A 1 129 ? -12.290 -4.099 6.146 1.00 95.44 129 VAL A C 1
ATOM 1040 O O . VAL A 1 129 ? -11.251 -4.596 5.722 1.00 95.44 129 VAL A O 1
ATOM 1043 N N . GLU A 1 130 ? -13.325 -3.825 5.355 1.00 95.50 130 GLU A N 1
ATOM 1044 C CA . GLU A 1 130 ? -13.345 -4.177 3.932 1.00 95.50 130 GLU A CA 1
ATOM 1045 C C . GLU A 1 130 ? -12.348 -3.310 3.155 1.00 95.50 130 GLU A C 1
ATOM 1047 O O . GLU A 1 130 ? -11.569 -3.827 2.356 1.00 95.50 130 GLU A O 1
ATOM 1052 N N . LEU A 1 131 ? -12.258 -2.012 3.473 1.00 95.62 131 LEU A N 1
ATOM 1053 C CA . LEU A 1 131 ? -11.212 -1.147 2.914 1.00 95.62 131 LEU A CA 1
ATOM 1054 C C . LEU A 1 131 ? -9.803 -1.588 3.323 1.00 95.62 131 LEU A C 1
ATOM 1056 O O . LEU A 1 131 ? -8.856 -1.432 2.550 1.00 95.62 131 LEU A O 1
ATOM 1060 N N . PHE A 1 132 ? -9.636 -2.141 4.526 1.00 96.81 132 PHE A N 1
ATOM 1061 C CA . PHE A 1 132 ? -8.349 -2.693 4.940 1.00 96.81 132 PHE A CA 1
ATOM 1062 C C . PHE A 1 132 ? -7.990 -3.956 4.150 1.00 96.81 132 PHE A C 1
ATOM 1064 O O . PHE A 1 132 ? -6.849 -4.089 3.710 1.00 96.81 132 PHE A O 1
ATOM 1071 N N . VAL A 1 133 ? -8.954 -4.852 3.922 1.00 96.00 133 VAL A N 1
ATOM 1072 C CA . VAL A 1 133 ? -8.768 -6.038 3.072 1.00 96.00 133 VAL A CA 1
ATOM 1073 C C . VAL A 1 133 ? -8.397 -5.621 1.649 1.00 96.00 133 VAL A C 1
ATOM 1075 O O . VAL A 1 133 ? -7.374 -6.083 1.144 1.00 96.00 133 VAL A O 1
ATOM 1078 N N . ALA A 1 134 ? -9.119 -4.667 1.057 1.00 94.69 134 ALA A N 1
ATOM 1079 C CA . ALA A 1 134 ? -8.794 -4.125 -0.262 1.00 94.69 134 ALA A CA 1
ATOM 1080 C C . ALA A 1 134 ? -7.373 -3.530 -0.310 1.00 94.69 134 ALA A C 1
ATOM 1082 O O . ALA A 1 134 ? -6.627 -3.747 -1.264 1.00 94.69 134 ALA A O 1
ATOM 1083 N N . ALA A 1 135 ? -6.939 -2.829 0.745 1.00 95.81 135 ALA A N 1
ATOM 1084 C CA . ALA A 1 135 ? -5.574 -2.309 0.831 1.00 95.81 135 ALA A CA 1
ATOM 1085 C C . ALA A 1 135 ? -4.511 -3.423 0.845 1.00 95.81 135 ALA A C 1
ATOM 1087 O O . ALA A 1 135 ? -3.463 -3.283 0.207 1.00 95.81 135 ALA A O 1
ATOM 1088 N N . LEU A 1 136 ? -4.771 -4.530 1.546 1.00 96.69 136 LEU A N 1
ATOM 1089 C CA . LEU A 1 136 ? -3.877 -5.690 1.579 1.00 96.69 136 LEU A CA 1
ATOM 1090 C C . LEU A 1 136 ? -3.822 -6.413 0.233 1.00 96.69 136 LEU A C 1
ATOM 1092 O O . LEU A 1 136 ? -2.737 -6.798 -0.203 1.00 96.69 136 LEU A O 1
ATOM 1096 N N . GLU A 1 137 ? -4.963 -6.593 -0.426 1.00 95.06 137 GLU A N 1
ATOM 1097 C CA . GLU A 1 137 ? -5.048 -7.216 -1.749 1.00 95.06 137 GLU A CA 1
ATOM 1098 C C . GLU A 1 137 ? -4.272 -6.400 -2.785 1.00 95.06 137 GLU A C 1
ATOM 1100 O O . GLU A 1 137 ? -3.400 -6.946 -3.469 1.00 95.06 137 GLU A O 1
ATOM 1105 N N . THR A 1 138 ? -4.468 -5.080 -2.804 1.00 95.19 138 THR A N 1
ATOM 1106 C CA . THR A 1 138 ? -3.713 -4.166 -3.667 1.00 95.19 138 THR A CA 1
ATOM 1107 C C . THR A 1 138 ? -2.212 -4.222 -3.372 1.00 95.19 138 THR A C 1
ATOM 1109 O O . THR A 1 138 ? -1.402 -4.318 -4.296 1.00 95.19 138 THR A O 1
ATOM 1112 N N . LEU A 1 139 ? -1.805 -4.237 -2.094 1.00 96.12 139 LEU A N 1
ATOM 1113 C CA . LEU A 1 139 ? -0.391 -4.357 -1.720 1.00 96.12 139 LEU A CA 1
ATOM 1114 C C . LEU A 1 139 ? 0.213 -5.670 -2.232 1.00 96.12 139 LEU A C 1
ATOM 1116 O O . LEU A 1 139 ? 1.307 -5.655 -2.800 1.00 96.12 139 LEU A O 1
ATOM 1120 N N . ARG A 1 140 ? -0.485 -6.797 -2.050 1.00 95.31 140 ARG A N 1
ATOM 1121 C CA . ARG A 1 140 ? -0.043 -8.119 -2.520 1.00 95.31 140 ARG A CA 1
ATOM 1122 C C . ARG A 1 140 ? 0.083 -8.152 -4.039 1.00 95.31 140 ARG A C 1
ATOM 1124 O O . ARG A 1 140 ? 1.076 -8.673 -4.542 1.00 95.31 140 ARG A O 1
ATOM 1131 N N . ARG A 1 141 ? -0.875 -7.567 -4.761 1.00 94.50 141 ARG A N 1
ATOM 1132 C CA . ARG A 1 141 ? -0.883 -7.544 -6.226 1.00 94.50 141 ARG A CA 1
ATOM 1133 C C . ARG A 1 141 ? 0.289 -6.746 -6.796 1.00 94.50 141 ARG A C 1
ATOM 1135 O O . ARG A 1 141 ? 1.061 -7.297 -7.578 1.00 94.50 141 ARG A O 1
ATOM 1142 N N . ILE A 1 142 ? 0.497 -5.510 -6.334 1.00 96.19 142 ILE A N 1
ATOM 1143 C CA . ILE A 1 142 ? 1.644 -4.689 -6.766 1.00 96.19 142 ILE A CA 1
ATOM 1144 C C . ILE A 1 142 ? 2.966 -5.357 -6.361 1.00 96.19 142 ILE A C 1
ATOM 1146 O O . ILE A 1 142 ? 3.917 -5.386 -7.136 1.00 96.19 142 ILE A O 1
ATOM 1150 N N . SER A 1 143 ? 3.033 -5.942 -5.161 1.00 96.06 143 SER A N 1
ATOM 1151 C CA . SER A 1 143 ? 4.239 -6.649 -4.713 1.00 96.06 143 SER A CA 1
ATOM 1152 C C . SER A 1 143 ? 4.562 -7.855 -5.599 1.00 96.06 143 SER A C 1
ATOM 1154 O O . SER A 1 143 ? 5.732 -8.093 -5.884 1.00 96.06 143 SER A O 1
ATOM 1156 N N . ARG A 1 144 ? 3.548 -8.598 -6.068 1.00 95.31 144 ARG A N 1
ATOM 1157 C CA . ARG A 1 144 ? 3.736 -9.713 -7.010 1.00 95.31 144 ARG A CA 1
ATOM 1158 C C . ARG A 1 144 ? 4.200 -9.229 -8.379 1.00 95.31 144 ARG A C 1
ATOM 1160 O O . ARG A 1 144 ? 5.084 -9.846 -8.961 1.00 95.31 144 ARG A O 1
ATOM 1167 N N . PHE A 1 145 ? 3.651 -8.115 -8.863 1.00 96.31 145 PHE A N 1
ATOM 1168 C CA . PHE A 1 145 ? 4.139 -7.471 -10.081 1.00 96.31 145 PHE A CA 1
ATOM 1169 C C . PHE A 1 145 ? 5.640 -7.159 -9.982 1.00 96.31 145 PHE A C 1
ATOM 1171 O O . PHE A 1 145 ? 6.391 -7.498 -10.891 1.00 96.31 145 PHE A O 1
ATOM 1178 N N . TRP A 1 146 ? 6.104 -6.601 -8.860 1.00 96.50 146 TRP A N 1
ATOM 1179 C CA . TRP A 1 146 ? 7.530 -6.315 -8.679 1.00 96.50 146 TRP A CA 1
ATOM 1180 C C . TRP A 1 146 ? 8.406 -7.567 -8.636 1.00 96.50 146 TRP A C 1
ATOM 1182 O O . TRP A 1 146 ? 9.463 -7.569 -9.258 1.00 96.50 146 TRP A O 1
ATOM 1192 N N . VAL A 1 147 ? 7.950 -8.647 -7.991 1.00 95.56 147 VAL A N 1
ATOM 1193 C CA . VAL A 1 147 ? 8.651 -9.945 -8.030 1.00 95.56 147 VAL A CA 1
ATOM 1194 C C . VAL A 1 147 ? 8.769 -10.464 -9.468 1.00 95.56 147 VAL A C 1
ATOM 1196 O O . VAL A 1 147 ? 9.830 -10.944 -9.862 1.00 95.56 147 VAL A O 1
ATOM 1199 N N . GLN A 1 148 ? 7.713 -10.327 -10.277 1.00 94.88 148 GLN A N 1
ATOM 1200 C CA . GLN A 1 148 ? 7.755 -10.725 -11.686 1.00 94.88 148 GLN A CA 1
ATOM 1201 C C . GLN A 1 148 ? 8.746 -9.873 -12.487 1.00 94.88 148 GLN A C 1
ATOM 1203 O O . GLN A 1 148 ? 9.534 -10.416 -13.255 1.00 94.88 148 GLN A O 1
ATOM 1208 N N . VAL A 1 149 ? 8.763 -8.555 -12.271 1.00 95.12 149 VAL A N 1
ATOM 1209 C CA . VAL A 1 149 ? 9.740 -7.656 -12.906 1.00 95.12 149 VAL A CA 1
ATOM 1210 C C . VAL A 1 149 ? 11.172 -8.048 -12.533 1.00 95.12 149 VAL A C 1
ATOM 1212 O O . VAL A 1 149 ? 12.034 -8.089 -13.407 1.00 95.12 149 VAL A O 1
ATOM 1215 N N . GLU A 1 150 ? 11.435 -8.362 -11.262 1.00 93.44 150 GLU A N 1
ATOM 1216 C CA . GLU A 1 150 ? 12.745 -8.842 -10.803 1.00 93.44 150 GLU A CA 1
ATOM 1217 C C . GLU A 1 150 ? 13.149 -10.150 -11.498 1.00 93.44 150 GLU A C 1
ATOM 1219 O O . GLU A 1 150 ? 14.307 -10.299 -11.903 1.00 93.44 150 GLU A O 1
ATOM 1224 N N . ALA A 1 151 ? 12.208 -11.077 -11.683 1.00 93.25 151 ALA A N 1
ATOM 1225 C CA . ALA A 1 151 ? 12.446 -12.313 -12.421 1.00 93.25 151 ALA A CA 1
ATOM 1226 C C . ALA A 1 151 ? 12.754 -12.072 -13.899 1.00 93.25 151 ALA A C 1
ATOM 1228 O O . ALA A 1 151 ? 13.730 -12.620 -14.408 1.00 93.25 151 ALA A O 1
ATOM 1229 N N . ASP A 1 152 ? 12.005 -11.195 -14.562 1.00 92.62 152 ASP A N 1
ATOM 1230 C CA . ASP A 1 152 ? 12.180 -10.904 -15.987 1.00 92.62 152 ASP A CA 1
ATOM 1231 C C . ASP A 1 152 ? 13.537 -10.247 -16.302 1.00 92.62 152 ASP A C 1
ATOM 1233 O O . ASP A 1 152 ? 14.050 -10.380 -17.416 1.00 92.62 152 ASP A O 1
ATOM 1237 N N . ILE A 1 153 ? 14.144 -9.554 -15.328 1.00 91.31 153 ILE A N 1
ATOM 1238 C CA . ILE A 1 153 ? 15.491 -8.967 -15.455 1.00 91.31 153 ILE A CA 1
ATOM 1239 C C . ILE A 1 153 ? 16.620 -9.901 -14.987 1.00 91.31 153 ILE A C 1
ATOM 1241 O O . ILE A 1 153 ? 17.777 -9.479 -14.949 1.00 91.31 153 ILE A O 1
ATOM 1245 N N . GLY A 1 154 ? 16.303 -11.154 -14.649 1.00 91.88 154 GLY A N 1
ATOM 1246 C CA . GLY A 1 154 ? 17.275 -12.201 -14.326 1.00 91.88 154 GLY A CA 1
ATOM 1247 C C . GLY A 1 154 ? 17.697 -12.276 -12.856 1.00 91.88 154 GLY A C 1
ATOM 1248 O O . GLY A 1 154 ? 18.690 -12.928 -12.539 1.00 91.88 154 GLY A O 1
ATOM 1249 N N . THR A 1 155 ? 16.965 -11.643 -11.927 1.00 90.81 155 THR A N 1
ATOM 1250 C CA . THR A 1 155 ? 17.308 -11.659 -10.484 1.00 90.81 155 THR A CA 1
ATOM 1251 C C . THR A 1 155 ? 17.357 -13.079 -9.909 1.00 90.81 155 THR A C 1
ATOM 1253 O O . THR A 1 155 ? 18.146 -13.355 -9.005 1.00 90.81 155 THR A O 1
ATOM 1256 N N . PHE A 1 156 ? 16.547 -13.994 -10.448 1.00 91.06 156 PHE A N 1
ATOM 1257 C CA . PHE A 1 156 ? 16.452 -15.382 -9.989 1.00 91.06 156 PHE A CA 1
ATOM 1258 C C . PHE A 1 156 ? 17.209 -16.384 -10.883 1.00 91.06 156 PHE A C 1
ATOM 1260 O O . PHE A 1 156 ? 17.127 -17.582 -10.632 1.00 91.06 156 PHE A O 1
ATOM 1267 N N . ASP A 1 157 ? 17.988 -15.937 -11.880 1.00 92.62 157 ASP A N 1
ATOM 1268 C CA . ASP A 1 157 ? 18.673 -16.824 -12.845 1.00 92.62 157 ASP A CA 1
ATOM 1269 C C . ASP A 1 157 ? 19.661 -17.802 -12.182 1.00 92.62 157 ASP A C 1
ATOM 1271 O O . ASP A 1 157 ? 19.862 -18.923 -12.652 1.00 92.62 157 ASP A O 1
ATOM 1275 N N . GLU A 1 158 ? 20.274 -17.397 -11.066 1.00 93.62 158 GLU A N 1
ATOM 1276 C CA . GLU A 1 158 ? 21.174 -18.248 -10.273 1.00 93.62 158 GLU A CA 1
ATOM 1277 C C . GLU A 1 158 ? 20.427 -19.283 -9.409 1.00 93.62 158 GLU A C 1
ATOM 1279 O O . GLU A 1 158 ? 21.052 -20.166 -8.817 1.00 93.62 158 GLU A O 1
ATOM 1284 N N . TYR A 1 159 ? 19.095 -19.209 -9.363 1.00 90.44 159 TYR A N 1
ATOM 1285 C CA . TYR A 1 159 ? 18.214 -20.046 -8.553 1.00 90.44 159 TYR A CA 1
ATOM 1286 C C . TYR A 1 159 ? 17.140 -20.728 -9.425 1.00 90.44 159 TYR A C 1
ATOM 1288 O O . TYR A 1 159 ? 15.947 -20.492 -9.237 1.00 90.44 159 TYR A O 1
ATOM 1296 N N . PRO A 1 160 ? 17.529 -21.609 -10.368 1.00 85.75 160 PRO A N 1
ATOM 1297 C CA . PRO A 1 160 ? 16.626 -22.160 -11.388 1.00 85.75 160 PRO A CA 1
ATOM 1298 C C . PRO A 1 160 ? 15.507 -23.057 -10.835 1.00 85.75 160 PRO A C 1
ATOM 1300 O O . PRO A 1 160 ? 14.545 -23.335 -11.544 1.00 85.75 160 PRO A O 1
ATOM 1303 N N . ASP A 1 161 ? 15.643 -23.520 -9.591 1.00 91.88 161 ASP A N 1
ATOM 1304 C CA . ASP A 1 161 ? 14.661 -24.369 -8.910 1.00 91.88 161 ASP A CA 1
ATOM 1305 C C . ASP A 1 161 ? 13.672 -23.562 -8.043 1.00 91.88 161 ASP A C 1
ATOM 1307 O O . ASP A 1 161 ? 12.835 -24.157 -7.364 1.00 91.88 161 ASP A O 1
ATOM 1311 N N . VAL A 1 162 ? 13.775 -22.225 -8.010 1.00 91.00 162 VAL A N 1
ATOM 1312 C CA . VAL A 1 162 ? 12.833 -21.376 -7.267 1.00 91.00 162 VAL A CA 1
ATOM 1313 C C . VAL A 1 162 ? 11.492 -21.346 -7.987 1.00 91.00 162 VAL A C 1
ATOM 1315 O O . VAL A 1 162 ? 11.396 -20.922 -9.138 1.00 91.00 162 VAL A O 1
ATOM 1318 N N . ASP A 1 163 ? 10.445 -21.748 -7.273 1.00 91.69 163 ASP A N 1
ATOM 1319 C CA . ASP A 1 163 ? 9.075 -21.475 -7.681 1.00 91.69 163 ASP A CA 1
ATOM 1320 C C . ASP A 1 163 ? 8.748 -20.006 -7.376 1.00 91.69 163 ASP A C 1
ATOM 1322 O O . ASP A 1 163 ? 8.655 -19.602 -6.214 1.00 91.69 163 ASP A O 1
ATOM 1326 N N . LEU A 1 164 ? 8.591 -19.192 -8.425 1.00 88.62 164 LEU A N 1
ATOM 1327 C CA . LEU A 1 164 ? 8.241 -17.776 -8.291 1.00 88.62 164 LEU A CA 1
ATOM 1328 C C . LEU A 1 164 ? 6.893 -17.574 -7.587 1.00 88.62 164 LEU A C 1
ATOM 1330 O O . LEU A 1 164 ? 6.697 -16.539 -6.951 1.00 88.62 164 LEU A O 1
ATOM 1334 N N . ASP A 1 165 ? 5.988 -18.556 -7.642 1.00 88.31 165 ASP A N 1
ATOM 1335 C CA . ASP A 1 165 ? 4.712 -18.484 -6.933 1.00 88.31 165 ASP A CA 1
ATOM 1336 C C . ASP A 1 165 ? 4.867 -18.637 -5.411 1.00 88.31 165 ASP A C 1
ATOM 1338 O O . ASP A 1 165 ? 3.988 -18.194 -4.664 1.00 88.31 165 ASP A O 1
ATOM 1342 N N . GLU A 1 166 ? 5.988 -19.201 -4.945 1.00 90.19 166 GLU A N 1
ATOM 1343 C CA . GLU A 1 166 ? 6.345 -19.316 -3.525 1.00 90.19 166 GLU A CA 1
ATOM 1344 C C . GLU A 1 166 ? 7.190 -18.131 -3.019 1.00 90.19 166 GLU A C 1
ATOM 1346 O O . GLU A 1 166 ? 7.421 -18.001 -1.812 1.00 90.19 166 GLU A O 1
ATOM 1351 N N . VAL A 1 167 ? 7.639 -17.231 -3.904 1.00 92.62 167 VAL A N 1
ATOM 1352 C CA . VAL A 1 167 ? 8.421 -16.051 -3.511 1.00 92.62 167 VAL A CA 1
ATOM 1353 C C . VAL A 1 167 ? 7.522 -15.028 -2.818 1.00 92.62 167 VAL A C 1
ATOM 1355 O O . VAL A 1 167 ? 6.605 -14.451 -3.404 1.00 92.62 167 VAL A O 1
ATOM 1358 N N . VAL A 1 168 ? 7.826 -14.746 -1.549 1.00 91.44 168 VAL A N 1
ATOM 1359 C CA . VAL A 1 168 ? 7.097 -13.758 -0.747 1.00 91.44 168 VAL A CA 1
ATOM 1360 C C . VAL A 1 168 ? 7.896 -12.463 -0.646 1.00 91.44 168 VAL A C 1
ATOM 1362 O O . VAL A 1 168 ? 9.003 -12.435 -0.108 1.00 91.44 168 VAL A O 1
ATOM 1365 N N . ASN A 1 169 ? 7.300 -11.358 -1.100 1.00 94.31 169 ASN A N 1
ATOM 1366 C CA . ASN A 1 169 ? 7.870 -10.029 -0.900 1.00 94.31 169 ASN A CA 1
ATOM 1367 C C . ASN A 1 169 ? 7.974 -9.704 0.604 1.00 94.31 169 ASN A C 1
ATOM 1369 O O . ASN A 1 169 ? 7.015 -9.879 1.358 1.00 94.31 169 ASN A O 1
ATOM 1373 N N . GLY A 1 170 ? 9.117 -9.171 1.044 1.00 94.75 170 GLY A N 1
ATOM 1374 C CA . GLY A 1 170 ? 9.371 -8.896 2.463 1.00 94.75 170 GLY A CA 1
ATOM 1375 C C . GLY A 1 170 ? 8.356 -7.955 3.128 1.00 94.75 170 GLY A C 1
ATOM 1376 O O . GLY A 1 170 ? 8.050 -8.131 4.307 1.00 94.75 170 GLY A O 1
ATOM 1377 N N . ARG A 1 171 ? 7.778 -6.992 2.389 1.00 94.50 171 ARG A N 1
ATOM 1378 C CA . ARG A 1 171 ? 6.711 -6.117 2.912 1.00 94.50 171 ARG A CA 1
ATOM 1379 C C . ARG A 1 171 ? 5.431 -6.911 3.193 1.00 94.50 171 ARG A C 1
ATOM 1381 O O . ARG A 1 171 ? 4.808 -6.703 4.232 1.00 94.50 171 ARG A O 1
ATOM 1388 N N . VAL A 1 172 ? 5.088 -7.854 2.310 1.00 96.75 172 VAL A N 1
ATOM 1389 C CA . VAL A 1 172 ? 3.937 -8.760 2.473 1.00 96.75 172 VAL A CA 1
ATOM 1390 C C . VAL A 1 172 ? 4.158 -9.708 3.655 1.00 96.75 172 VAL A C 1
ATOM 1392 O O . VAL A 1 172 ? 3.285 -9.838 4.506 1.00 96.75 172 VAL A O 1
ATOM 1395 N N . ALA A 1 173 ? 5.352 -10.294 3.782 1.00 97.44 173 ALA A N 1
ATOM 1396 C CA .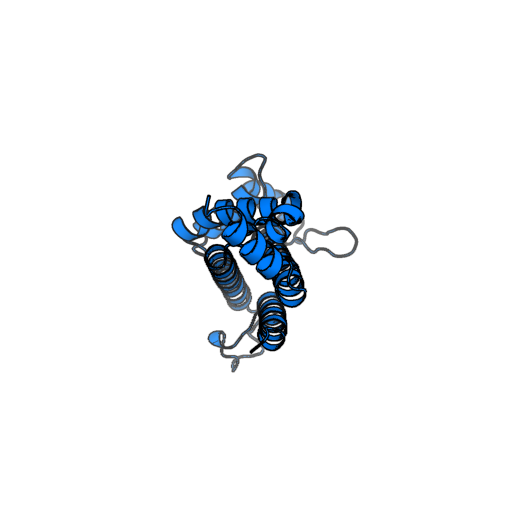 ALA A 1 173 ? 5.684 -11.136 4.934 1.00 97.44 173 ALA A CA 1
ATOM 1397 C C . ALA A 1 173 ? 5.570 -10.373 6.268 1.00 97.44 173 ALA A C 1
ATOM 1399 O O . ALA A 1 173 ? 5.071 -10.909 7.259 1.00 97.44 173 ALA A O 1
ATOM 1400 N N . LEU A 1 174 ? 6.011 -9.109 6.299 1.00 97.69 174 LEU A N 1
ATOM 1401 C CA . LEU A 1 174 ? 5.918 -8.267 7.489 1.00 97.69 174 LEU A CA 1
ATOM 1402 C C . LEU A 1 174 ? 4.466 -7.948 7.863 1.00 97.69 174 LEU A C 1
ATOM 1404 O O . LEU A 1 174 ? 4.114 -8.067 9.036 1.00 97.69 174 LEU A O 1
ATOM 1408 N N . ILE A 1 175 ? 3.622 -7.542 6.906 1.00 97.62 175 ILE A N 1
ATOM 1409 C CA . ILE A 1 175 ? 2.225 -7.226 7.231 1.00 97.62 175 ILE A CA 1
ATOM 1410 C C . ILE A 1 175 ? 1.453 -8.477 7.662 1.00 97.62 175 ILE A C 1
ATOM 1412 O O . ILE A 1 175 ? 0.661 -8.392 8.598 1.00 97.62 175 ILE A O 1
ATOM 1416 N N . ASP A 1 176 ? 1.757 -9.643 7.088 1.00 97.00 176 ASP A N 1
ATOM 1417 C CA . ASP A 1 176 ? 1.155 -10.918 7.491 1.00 97.00 176 ASP A CA 1
ATOM 1418 C C . ASP A 1 176 ? 1.525 -11.287 8.929 1.00 97.00 176 ASP A C 1
ATOM 1420 O O . ASP A 1 176 ? 0.649 -11.647 9.718 1.00 97.00 176 ASP A O 1
ATOM 1424 N N . LEU A 1 177 ? 2.789 -11.088 9.319 1.00 97.25 177 LEU A N 1
ATOM 1425 C CA . LEU A 1 177 ? 3.220 -11.231 10.711 1.00 97.25 177 LEU A CA 1
ATOM 1426 C C . LEU A 1 177 ? 2.460 -10.272 11.644 1.00 97.25 177 LEU A C 1
ATOM 1428 O O . LEU A 1 177 ? 2.036 -10.665 12.732 1.00 97.25 177 LEU A O 1
ATOM 1432 N N . CYS A 1 178 ? 2.279 -9.012 11.239 1.00 97.44 178 CYS A N 1
ATOM 1433 C CA . CYS A 1 178 ? 1.548 -8.027 12.034 1.00 97.44 178 CYS A CA 1
ATOM 1434 C C . CYS A 1 178 ? 0.058 -8.378 12.178 1.00 97.44 178 CYS A C 1
ATOM 1436 O O . CYS A 1 178 ? -0.493 -8.232 13.270 1.00 97.44 178 CYS A O 1
ATOM 1438 N N . ILE A 1 179 ? -0.585 -8.860 11.110 1.00 96.69 179 ILE A N 1
ATOM 1439 C CA . ILE A 1 179 ? -1.980 -9.320 11.130 1.00 96.69 179 ILE A CA 1
ATOM 1440 C C . ILE A 1 179 ? -2.112 -10.542 12.034 1.00 96.69 179 ILE A C 1
ATOM 1442 O O . ILE A 1 179 ? -3.000 -10.569 12.884 1.00 96.69 179 ILE A O 1
ATOM 1446 N N . GLN A 1 180 ? -1.208 -11.516 11.917 1.00 96.31 180 GLN A N 1
ATOM 1447 C CA . GLN A 1 180 ? -1.200 -12.688 12.786 1.00 96.31 180 GLN A CA 1
ATOM 1448 C C . GLN A 1 180 ? -1.116 -12.269 14.259 1.00 96.31 180 GLN A C 1
ATOM 1450 O O . GLN A 1 180 ? -1.996 -12.622 15.044 1.00 96.31 180 GLN A O 1
ATOM 1455 N N . ALA A 1 181 ? -0.132 -11.438 14.617 1.00 94.88 181 ALA A N 1
ATOM 1456 C CA . ALA A 1 181 ? 0.036 -10.942 15.982 1.00 94.88 181 ALA A CA 1
ATOM 1457 C C . ALA A 1 181 ? -1.197 -10.174 16.495 1.00 94.88 181 ALA A C 1
ATOM 1459 O O . ALA A 1 181 ? -1.557 -10.285 17.667 1.00 94.88 181 AL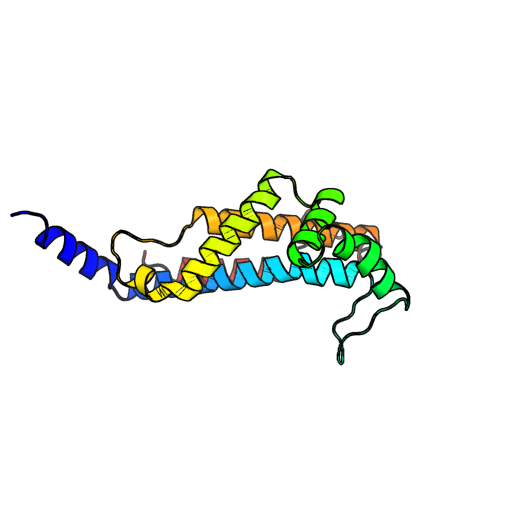A A O 1
ATOM 1460 N N . TYR A 1 182 ? -1.863 -9.407 15.626 1.00 93.81 182 TYR A N 1
ATOM 1461 C CA . TYR A 1 182 ? -3.119 -8.736 15.954 1.00 93.81 182 TYR A CA 1
ATOM 1462 C C . TYR A 1 182 ? -4.245 -9.737 16.235 1.00 93.81 182 TYR A C 1
ATOM 1464 O O . TYR A 1 182 ? -4.899 -9.633 17.270 1.00 93.81 182 TYR A O 1
ATOM 1472 N N . THR A 1 183 ? -4.444 -10.721 15.354 1.00 92.12 183 THR A N 1
ATOM 1473 C CA . THR A 1 183 ? -5.523 -11.713 15.483 1.00 92.12 183 THR A CA 1
ATOM 1474 C C . THR A 1 183 ? -5.352 -12.635 16.690 1.00 92.12 183 THR A C 1
ATOM 1476 O O . THR A 1 183 ? -6.330 -12.902 17.381 1.00 92.12 183 THR A O 1
ATOM 1479 N N . GLU A 1 184 ? -4.124 -13.054 17.010 1.00 90.06 184 GLU A N 1
ATOM 1480 C CA . GLU A 1 184 ? -3.815 -13.840 18.216 1.00 90.06 184 GLU A CA 1
ATOM 1481 C C . GLU A 1 184 ? -4.086 -13.060 19.514 1.00 90.06 184 GLU A C 1
ATOM 1483 O O . GLU A 1 184 ? -4.346 -13.653 20.561 1.00 90.06 184 GLU A O 1
ATOM 1488 N N . GLY A 1 185 ? -4.021 -11.727 19.453 1.00 80.00 185 GLY A N 1
ATOM 1489 C CA . GLY A 1 185 ? -4.277 -10.834 20.581 1.00 80.00 185 GLY A CA 1
ATOM 1490 C C . GLY A 1 185 ? -5.748 -10.459 20.784 1.00 80.00 185 GLY A C 1
ATOM 1491 O O . GLY A 1 185 ? -6.058 -9.785 21.774 1.00 80.00 185 GLY A O 1
ATOM 1492 N N . LEU A 1 186 ? -6.650 -10.848 19.874 1.00 80.38 186 LEU A N 1
ATOM 1493 C CA . LEU A 1 186 ? -8.078 -10.572 20.019 1.00 80.38 186 LEU A CA 1
ATOM 1494 C C . LEU A 1 186 ? -8.685 -11.455 21.125 1.00 80.38 186 LEU A C 1
ATOM 1496 O O . LEU A 1 186 ? -8.356 -12.638 21.224 1.00 80.38 186 LEU A O 1
ATOM 1500 N N . PRO A 1 187 ? -9.568 -10.905 21.981 1.00 66.12 187 PRO A N 1
ATOM 1501 C CA . PRO A 1 187 ? -10.278 -11.711 22.967 1.00 66.12 187 PRO A CA 1
ATOM 1502 C C . PRO A 1 187 ? -11.148 -12.765 22.261 1.00 66.12 187 PRO A C 1
ATOM 1504 O O . PRO A 1 187 ? -11.904 -12.432 21.350 1.00 66.12 187 PRO A O 1
ATOM 1507 N N . SER A 1 188 ? -11.009 -14.023 22.691 1.00 56.88 188 SER A N 1
ATOM 1508 C CA . SER A 1 188 ? -11.785 -15.189 22.237 1.00 56.88 188 SER A CA 1
ATOM 1509 C C . SER A 1 188 ? -13.252 -15.137 22.639 1.00 56.88 188 SER A C 1
ATOM 1511 O O . SER A 1 188 ? -13.500 -14.741 23.804 1.00 56.88 188 SER A O 1
#

Nearest PDB structures (foldseek):
  1wwp-assembly1_B  TM=4.657E-01  e=5.679E+00  Thermus thermophilus HB8
  8fy5-assembly1_A  TM=2.481E-01  e=2.494E+00  Homo sapiens
  8dhm-assembly1_A  TM=1.913E-01  e=4.458E+00  Homo sapiens

Sequence (188 aa):
MTDGSSYEARLEAKLDPARVRSTLAFAGLFQLTHEMLKSVVIDDVKAFYGYVDVHGGVWVPDDGEDTYRRKVLALVPKSAFQSSLLWLQNSEALDEEEAAHLDEIYQHRHQLTHELHRYLIDPDLEPDVELFVAALETLRRISRFWVQVEADIGTFDEYPDVDLDEVVNGRVALIDLCIQAYTEGLPS

Organism: NCBI:txid412689

Secondary structure (DSSP, 8-state):
--SHHHHHHHHHHHT-HHHHHHHHHHHHHHHHHHHHHHIIIIIHHHHHTTEE-STT-EESSTTHHHHHIIIIITTSTT-HHHHHHHHHHHTTSS-HHHHHHHHHHHHHHHHHHHSHHHHHH-TT----HHHHHHHHHHHHHHHHHHHHHHHHTTTTTT-TT--GGGPPPHHHHHHHHHHHHHHHTS--

Radius of gyration: 20.56 Å; Cα contacts (8 Å, |Δi|>4): 166; chains: 1; bounding box: 62×42×48 Å

Mean predicted aligned error: 4.78 Å

Solvent-accessible surface area (backbone atoms only — not comparable to full-atom values): 10511 Å² total; per-residue (Å²): 144,82,56,67,74,56,51,51,54,41,35,54,58,37,59,31,69,69,49,41,50,51,51,54,50,49,49,49,52,48,49,52,50,51,54,51,40,50,38,63,38,41,51,49,55,46,32,76,34,24,44,42,92,56,97,88,54,45,55,54,54,84,62,16,59,63,46,40,44,64,71,24,42,57,72,32,72,98,33,61,60,61,5,27,45,54,45,36,39,77,65,67,44,40,56,73,67,64,57,56,49,50,58,56,44,50,51,50,47,49,44,48,69,77,42,40,70,50,54,48,65,38,70,89,45,73,85,65,62,66,54,46,49,51,50,50,53,52,39,51,43,46,47,48,42,50,53,50,53,42,46,77,74,48,73,45,66,92,45,82,84,65,58,72,90,74,63,71,50,68,70,56,55,49,50,51,52,51,50,49,57,51,61,75,67,50,88,130